Protein AF-A0A945GRS3-F1 (afdb_monomer)

Mean predicted aligned error: 20.36 Å

pLDDT: mean 78.77, std 14.21, range [36.22, 95.06]

Radius of gyration: 29.57 Å; Cα contacts (8 Å, |Δi|>4): 184; chains: 1; bounding box: 57×65×75 Å

Foldseek 3Di:
DDLVVLLVLLVCQVVVVDDPVVNVVLVVVCVVDPSSVVSNVVVVVVVVPPPPPPPDPDPVVNVVVVVVVVVVVVVVVVPPPPPPVVVVCVVVVVVPPPQPPVRVVVVVVVCCVVCCCVVVPPDDPPDPPDPQPEKAWPDADPVQQWTWIWTDDVDIDIDIDGLPDPVVVLVLLVNLLDDYDPVRNLVSLLSLLVPCPDPSSLVSLVCQLVPPPDVSNVVSSCSSVVVVVVVPPD

Nearest PDB structures (foldseek):
  7zrb-assembly2_B  TM=7.642E-01  e=9.028E-01  Homo sapiens
  5c5k-assembly2_C  TM=2.450E-01  e=8.630E+00  Deinococcus radiodurans R1 = ATCC 13939 = DSM 20539

Structure (mmCIF, N/CA/C/O backbone):
data_AF-A0A945GRS3-F1
#
_entry.id   AF-A0A945GRS3-F1
#
loop_
_atom_site.group_PDB
_atom_site.id
_atom_site.type_symbol
_atom_site.label_atom_id
_atom_site.label_alt_id
_atom_site.label_comp_id
_atom_site.label_asym_id
_atom_site.label_entity_id
_atom_site.label_seq_id
_atom_site.pdbx_PDB_ins_code
_atom_site.Cartn_x
_atom_site.Cartn_y
_atom_site.Cartn_z
_atom_site.occupancy
_atom_site.B_iso_or_equiv
_atom_site.auth_seq_id
_atom_site.auth_comp_id
_atom_site.auth_asym_id
_atom_site.auth_atom_id
_atom_site.pdbx_PDB_model_num
ATOM 1 N N . MET A 1 1 ? 27.183 -19.170 -36.640 1.00 61.84 1 MET A N 1
ATOM 2 C CA . MET A 1 1 ? 25.778 -19.593 -36.508 1.00 61.84 1 MET A CA 1
ATOM 3 C C . MET A 1 1 ? 25.208 -19.713 -37.912 1.00 61.84 1 MET A C 1
ATOM 5 O O . MET A 1 1 ? 25.638 -18.939 -38.764 1.00 61.84 1 MET A O 1
ATOM 9 N N . ASP A 1 2 ? 24.364 -20.705 -38.183 1.00 84.50 2 ASP A N 1
ATOM 10 C CA . ASP A 1 2 ? 23.738 -20.854 -39.506 1.00 84.50 2 ASP A CA 1
ATOM 11 C C . ASP A 1 2 ? 22.675 -19.752 -39.706 1.00 84.50 2 ASP A C 1
ATOM 13 O O . ASP A 1 2 ? 22.021 -19.339 -38.747 1.00 84.50 2 ASP A O 1
ATOM 17 N N . GLU A 1 3 ? 22.489 -19.251 -40.930 1.00 83.00 3 GLU A N 1
ATOM 18 C CA . GLU A 1 3 ? 21.552 -18.143 -41.222 1.00 83.00 3 GLU A CA 1
ATOM 19 C C . GLU A 1 3 ? 20.102 -18.516 -40.864 1.00 83.00 3 GLU A C 1
ATOM 21 O O . GLU A 1 3 ? 19.310 -17.680 -40.427 1.00 83.00 3 GLU A O 1
ATOM 26 N N . LYS A 1 4 ? 19.764 -19.803 -40.988 1.00 84.75 4 LYS A N 1
ATOM 27 C CA . LYS A 1 4 ? 18.452 -20.339 -40.602 1.00 84.75 4 LYS A CA 1
ATOM 28 C C . LYS A 1 4 ? 18.192 -20.256 -39.101 1.00 84.75 4 LYS A C 1
ATOM 30 O O . LYS A 1 4 ? 17.093 -19.894 -38.701 1.00 84.75 4 LYS A O 1
ATOM 35 N N . GLU A 1 5 ? 19.201 -20.566 -38.297 1.00 87.00 5 GLU A N 1
ATOM 36 C CA . GLU A 1 5 ? 19.122 -20.564 -36.834 1.00 87.00 5 GLU A CA 1
ATOM 37 C C . GLU A 1 5 ? 18.983 -19.130 -36.297 1.00 87.00 5 GLU A C 1
ATOM 39 O O . GLU A 1 5 ? 18.195 -18.856 -35.393 1.00 87.00 5 GLU A O 1
ATOM 44 N N . LEU A 1 6 ? 19.683 -18.183 -36.932 1.00 86.81 6 LEU A N 1
ATOM 45 C CA . LEU A 1 6 ? 19.530 -16.747 -36.694 1.00 86.81 6 LEU A CA 1
ATOM 46 C C . LEU A 1 6 ? 18.099 -16.264 -36.975 1.00 86.81 6 LEU A C 1
ATOM 48 O O . LEU A 1 6 ? 17.503 -15.582 -36.142 1.00 86.81 6 LEU A O 1
ATOM 52 N N . ARG A 1 7 ? 17.532 -16.639 -38.129 1.00 88.12 7 ARG A N 1
ATOM 53 C CA . ARG A 1 7 ? 16.162 -16.258 -38.506 1.00 88.12 7 ARG A CA 1
ATOM 54 C C . ARG A 1 7 ? 15.117 -16.864 -37.568 1.00 88.12 7 ARG A C 1
ATOM 56 O O . ARG A 1 7 ? 14.172 -16.179 -37.196 1.00 88.12 7 ARG A O 1
ATOM 63 N N . GLU A 1 8 ? 15.292 -18.114 -37.147 1.00 90.38 8 GLU A N 1
ATOM 64 C CA . GLU A 1 8 ? 14.390 -18.763 -36.187 1.00 90.38 8 GLU A CA 1
ATOM 65 C C . GLU A 1 8 ? 14.362 -18.031 -34.837 1.00 90.38 8 GLU A C 1
ATOM 67 O O . GLU A 1 8 ? 13.285 -17.779 -34.294 1.00 90.38 8 GLU A O 1
ATOM 72 N N . ARG A 1 9 ? 15.524 -17.600 -34.328 1.00 89.56 9 ARG A N 1
ATOM 73 C CA . ARG A 1 9 ? 15.599 -16.798 -33.093 1.00 89.56 9 ARG A CA 1
ATOM 74 C C . ARG A 1 9 ? 14.898 -15.444 -33.237 1.00 89.56 9 ARG A C 1
ATOM 76 O O . ARG A 1 9 ? 14.157 -15.064 -32.335 1.00 89.56 9 ARG A O 1
ATOM 83 N N . VAL A 1 10 ? 15.072 -14.758 -34.370 1.00 91.62 10 VAL A N 1
ATOM 84 C CA . VAL A 1 10 ? 14.372 -13.492 -34.675 1.00 91.62 10 VAL A CA 1
ATOM 85 C C . VAL A 1 10 ? 12.851 -13.684 -34.693 1.00 91.62 10 VAL A C 1
ATOM 87 O O . VAL A 1 10 ? 12.125 -12.878 -34.116 1.00 91.62 10 VAL A O 1
ATOM 90 N N . LEU A 1 11 ? 12.358 -14.767 -35.300 1.00 91.00 11 LEU A N 1
ATOM 91 C CA . LEU A 1 11 ? 10.924 -15.069 -35.331 1.00 91.00 11 LEU A CA 1
ATOM 92 C C . LEU A 1 11 ? 10.375 -15.388 -33.933 1.00 91.00 11 LEU A C 1
ATOM 94 O O . LEU A 1 11 ? 9.312 -14.888 -33.571 1.00 91.00 11 LEU A O 1
ATOM 98 N N . ASN A 1 12 ? 11.105 -16.162 -33.125 1.00 92.50 12 ASN A N 1
ATOM 99 C CA . ASN A 1 12 ? 10.711 -16.437 -31.741 1.00 92.50 12 ASN A CA 1
ATOM 100 C C . ASN A 1 12 ? 10.647 -15.158 -30.899 1.00 92.50 12 ASN A C 1
ATOM 102 O O . ASN A 1 12 ? 9.724 -15.010 -30.104 1.00 92.50 12 ASN A O 1
ATOM 106 N N . PHE A 1 13 ? 11.568 -14.216 -31.105 1.00 91.69 13 PHE A N 1
ATOM 107 C CA . PHE A 1 13 ? 11.511 -12.904 -30.465 1.00 91.69 13 PHE A CA 1
ATOM 108 C C . PHE A 1 13 ? 10.264 -12.109 -30.896 1.00 91.69 13 PHE A C 1
ATOM 110 O O . PHE A 1 13 ? 9.483 -11.678 -30.050 1.00 91.69 13 PHE A O 1
ATOM 117 N N . LEU A 1 14 ? 10.021 -11.971 -32.206 1.00 89.88 14 LEU A N 1
A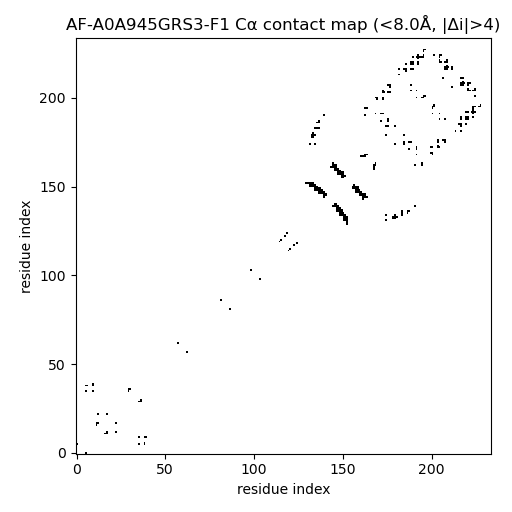TOM 118 C CA . LEU A 1 14 ? 8.909 -11.174 -32.748 1.00 89.88 14 LEU A CA 1
ATOM 119 C C . LEU A 1 14 ? 7.519 -11.711 -32.374 1.00 89.88 14 LEU A C 1
ATOM 121 O O . LEU A 1 14 ? 6.584 -10.933 -32.190 1.00 89.88 14 LEU A O 1
ATOM 125 N N . TYR A 1 15 ? 7.376 -13.031 -32.257 1.00 89.81 15 TYR A N 1
ATOM 126 C CA . TYR A 1 15 ? 6.104 -13.687 -31.947 1.00 89.81 15 TYR A CA 1
ATOM 127 C C . TYR A 1 15 ? 5.942 -14.071 -30.468 1.00 89.81 15 TYR A C 1
ATOM 129 O O . TYR A 1 15 ? 4.998 -14.785 -30.127 1.00 89.81 15 TYR A O 1
ATOM 137 N N . GLY A 1 16 ? 6.821 -13.585 -29.583 1.00 89.06 16 GLY A N 1
ATOM 138 C CA . GLY A 1 16 ? 6.703 -13.789 -28.135 1.00 89.06 16 GLY A CA 1
ATOM 139 C C . GLY A 1 16 ? 6.946 -15.233 -27.680 1.00 89.06 16 GLY A C 1
ATOM 140 O O . GLY A 1 16 ? 6.381 -15.671 -26.683 1.00 89.06 16 GLY A O 1
ATOM 141 N N . GLY A 1 17 ? 7.760 -15.988 -28.419 1.00 90.19 17 GLY A N 1
ATOM 142 C CA . GLY A 1 17 ? 8.182 -17.349 -28.079 1.00 90.19 17 GLY A CA 1
ATOM 143 C C . GLY A 1 17 ? 9.352 -17.425 -27.090 1.00 90.19 17 GLY A C 1
ATOM 144 O O . GLY A 1 17 ? 9.794 -18.527 -26.781 1.00 90.19 17 GLY A O 1
ATOM 145 N N . MET A 1 18 ? 9.864 -16.283 -26.620 1.00 92.44 18 MET A N 1
ATOM 146 C CA . MET A 1 18 ? 10.968 -16.185 -25.658 1.00 92.44 18 MET A CA 1
ATOM 147 C C . MET A 1 18 ? 10.458 -15.830 -24.257 1.00 92.44 18 MET A C 1
ATOM 149 O O . MET A 1 18 ? 9.501 -15.070 -24.104 1.00 92.44 18 MET A O 1
ATOM 153 N N . SER A 1 19 ? 11.112 -16.364 -23.228 1.00 91.94 19 SER A N 1
ATOM 154 C CA . SER A 1 19 ? 10.942 -15.897 -21.847 1.00 91.94 19 SER A CA 1
ATOM 155 C C . SER A 1 19 ? 11.622 -14.538 -21.624 1.00 91.94 19 SER A C 1
ATOM 157 O O . SER A 1 19 ? 12.453 -14.114 -22.425 1.00 91.94 19 SER A O 1
ATOM 159 N N . ALA A 1 20 ? 11.293 -13.855 -20.521 1.00 89.31 20 ALA A N 1
ATOM 160 C CA . ALA A 1 20 ? 11.845 -12.530 -20.215 1.00 89.31 20 ALA A CA 1
ATOM 161 C C . ALA A 1 20 ? 13.386 -12.521 -20.151 1.00 89.31 20 ALA A C 1
ATOM 163 O O . ALA A 1 20 ? 14.021 -11.620 -20.694 1.00 89.31 20 ALA A O 1
ATOM 164 N N . ASP A 1 21 ? 13.978 -13.559 -19.555 1.00 89.31 21 ASP A N 1
ATOM 165 C CA . ASP A 1 21 ? 15.433 -13.695 -19.427 1.00 89.31 21 ASP A CA 1
ATOM 166 C C . ASP A 1 21 ? 16.106 -13.932 -20.796 1.00 89.31 21 ASP A C 1
ATOM 168 O O . ASP A 1 21 ? 17.183 -13.407 -21.084 1.00 89.31 21 ASP A O 1
ATOM 172 N N . GLU A 1 22 ? 15.460 -14.706 -21.675 1.00 90.38 22 GLU A N 1
ATOM 173 C CA . GLU A 1 22 ? 15.942 -14.968 -23.038 1.00 90.38 22 GLU A CA 1
ATOM 174 C C . GLU A 1 22 ? 15.827 -13.733 -23.934 1.00 90.38 22 GLU A C 1
ATOM 176 O O . GLU A 1 22 ? 16.683 -13.506 -24.790 1.00 90.38 22 GLU A O 1
ATOM 181 N N . GLU A 1 23 ? 14.790 -12.922 -23.728 1.00 90.56 23 GLU A N 1
ATOM 182 C CA . GLU A 1 23 ? 14.580 -11.673 -24.449 1.00 90.56 23 GLU A CA 1
ATOM 183 C C . GLU A 1 23 ? 15.669 -10.645 -24.116 1.00 90.56 23 GLU A C 1
ATOM 185 O O . GLU A 1 23 ? 16.206 -9.991 -25.012 1.00 90.56 23 GLU A O 1
ATOM 190 N N . GLU A 1 24 ? 16.034 -10.522 -22.839 1.00 90.12 24 GLU A N 1
ATOM 191 C CA . GLU A 1 24 ? 17.104 -9.626 -22.394 1.00 90.12 24 GLU A CA 1
ATOM 192 C C . GLU A 1 24 ? 18.464 -10.052 -22.967 1.00 90.12 24 GLU A C 1
ATOM 194 O O . GLU A 1 24 ? 19.193 -9.224 -23.521 1.00 90.12 24 GLU A O 1
ATOM 199 N N . ALA A 1 25 ? 18.765 -11.355 -22.941 1.00 89.06 25 ALA A N 1
ATOM 200 C CA . ALA A 1 25 ? 19.970 -11.904 -23.561 1.00 89.06 25 ALA A CA 1
ATOM 201 C C . ALA A 1 25 ? 19.997 -11.682 -25.085 1.00 89.06 25 ALA A C 1
ATOM 203 O O . ALA A 1 25 ? 21.033 -11.320 -25.645 1.00 89.06 25 ALA A O 1
ATOM 204 N N . PHE A 1 26 ? 18.857 -11.857 -25.759 1.00 90.69 26 PHE A N 1
ATOM 205 C CA . PHE A 1 26 ? 18.733 -11.615 -27.195 1.00 90.69 26 PHE A CA 1
ATOM 206 C C . PHE A 1 26 ? 18.929 -10.136 -27.549 1.00 90.69 26 PHE A C 1
ATOM 208 O O . PHE A 1 26 ? 19.627 -9.832 -28.514 1.00 90.69 26 PHE A O 1
ATOM 215 N N . ARG A 1 27 ? 18.373 -9.208 -26.758 1.00 90.25 27 ARG A N 1
ATOM 216 C CA . ARG A 1 27 ? 18.561 -7.759 -26.948 1.00 90.25 27 ARG A CA 1
ATOM 217 C C . ARG A 1 27 ? 20.022 -7.345 -26.794 1.00 90.25 27 ARG A C 1
ATOM 219 O O . ARG A 1 27 ? 20.504 -6.574 -27.618 1.00 90.25 27 ARG A O 1
ATOM 226 N N . ALA A 1 28 ? 20.727 -7.891 -25.804 1.00 90.06 28 ALA A N 1
ATOM 227 C CA . ALA A 1 28 ? 22.159 -7.650 -25.633 1.00 90.06 28 ALA A CA 1
ATOM 228 C C . ALA A 1 28 ? 22.972 -8.147 -26.847 1.00 90.06 28 ALA A C 1
ATOM 230 O O . ALA A 1 28 ? 23.825 -7.432 -27.366 1.00 90.06 28 ALA A O 1
ATOM 231 N N . GLU A 1 29 ? 22.657 -9.338 -27.366 1.00 89.06 29 GLU A N 1
ATOM 232 C CA . GLU A 1 29 ? 23.308 -9.893 -28.564 1.00 89.06 29 GLU A CA 1
ATOM 233 C C . GLU A 1 29 ? 22.992 -9.076 -29.834 1.00 89.06 29 GLU A C 1
ATOM 235 O O . GLU A 1 29 ? 23.812 -8.993 -30.753 1.00 89.06 29 GLU A O 1
ATOM 240 N N . LEU A 1 30 ? 21.825 -8.426 -29.882 1.00 89.50 30 LEU A N 1
ATOM 241 C CA . LEU A 1 30 ? 21.397 -7.576 -30.994 1.00 89.50 30 LEU A CA 1
ATOM 242 C C . LEU A 1 30 ? 22.214 -6.282 -31.106 1.00 89.50 30 LEU A C 1
ATOM 244 O O . LEU A 1 30 ? 22.422 -5.788 -32.215 1.00 89.50 30 LEU A O 1
ATOM 248 N N . GLU A 1 31 ? 22.695 -5.750 -29.980 1.00 88.56 31 GLU A N 1
ATOM 249 C CA . GLU A 1 31 ? 23.589 -4.585 -29.954 1.00 88.56 31 GLU A CA 1
ATOM 250 C C . GLU A 1 31 ? 24.995 -4.928 -30.470 1.00 88.56 31 GLU A C 1
ATOM 252 O O . GLU A 1 31 ? 25.660 -4.086 -31.079 1.00 88.56 31 GLU A O 1
ATOM 257 N N . GLU A 1 32 ? 25.437 -6.172 -30.280 1.00 87.50 32 GLU A N 1
ATOM 258 C CA . GLU A 1 32 ? 26.770 -6.630 -30.681 1.00 87.50 32 GLU A CA 1
ATOM 259 C C . GLU A 1 32 ? 26.810 -7.204 -32.110 1.00 87.50 32 GLU A C 1
ATOM 261 O O . GLU A 1 32 ? 27.834 -7.105 -32.795 1.00 87.50 32 GLU A O 1
ATOM 266 N N . CYS A 1 33 ? 25.709 -7.788 -32.599 1.00 90.12 33 CYS A N 1
ATOM 267 C CA . CYS A 1 33 ? 25.665 -8.498 -33.877 1.00 90.12 33 CYS A CA 1
ATOM 268 C C . CYS A 1 33 ? 24.868 -7.755 -34.967 1.00 90.12 33 CYS A C 1
ATOM 270 O O . CYS A 1 33 ? 23.637 -7.791 -35.028 1.00 90.12 33 CYS A O 1
ATOM 272 N N . ALA A 1 34 ? 25.589 -7.173 -35.931 1.00 88.19 34 ALA A N 1
ATOM 273 C CA . ALA A 1 34 ? 24.994 -6.462 -37.067 1.00 88.19 34 ALA A CA 1
ATOM 274 C C . ALA A 1 34 ? 24.131 -7.351 -37.992 1.00 88.19 34 ALA A C 1
ATOM 276 O O . ALA A 1 34 ? 23.192 -6.857 -38.619 1.00 88.19 34 ALA A O 1
ATOM 277 N N . ASP A 1 35 ? 24.426 -8.652 -38.088 1.00 87.69 35 ASP A N 1
ATOM 278 C CA . ASP A 1 35 ? 23.646 -9.587 -38.909 1.00 87.69 35 ASP A CA 1
ATOM 279 C C . ASP A 1 35 ? 22.261 -9.873 -38.311 1.00 87.69 35 ASP A C 1
ATOM 281 O O . ASP A 1 35 ? 21.274 -9.892 -39.048 1.00 87.69 35 ASP A O 1
ATOM 285 N N . LEU A 1 36 ? 22.175 -10.015 -36.983 1.00 87.12 36 LEU A N 1
ATOM 286 C CA . LEU A 1 36 ? 20.916 -10.146 -36.237 1.00 87.12 36 LEU A CA 1
ATOM 287 C C . LEU A 1 36 ? 20.044 -8.902 -36.393 1.00 87.12 36 LEU A C 1
ATOM 289 O O . LEU A 1 36 ? 18.870 -9.013 -36.744 1.00 87.12 36 LEU A O 1
ATOM 293 N N . ALA A 1 37 ? 20.635 -7.718 -36.218 1.00 89.00 37 ALA A N 1
ATOM 294 C CA . ALA A 1 37 ? 19.933 -6.450 -36.396 1.00 89.00 37 ALA A CA 1
ATOM 295 C C . ALA A 1 37 ? 19.397 -6.278 -37.829 1.00 89.00 37 ALA A C 1
ATOM 297 O O . ALA A 1 37 ? 18.281 -5.795 -38.032 1.00 89.00 37 ALA A O 1
ATOM 298 N N . ARG A 1 38 ? 20.165 -6.709 -38.840 1.00 91.81 38 ARG A N 1
ATOM 299 C CA . ARG A 1 38 ? 19.732 -6.674 -40.244 1.00 91.81 38 ARG A CA 1
ATOM 300 C C . ARG A 1 38 ? 18.551 -7.611 -40.506 1.00 91.81 38 ARG A C 1
ATOM 302 O O . ARG A 1 38 ? 17.609 -7.186 -41.170 1.00 91.81 38 ARG A O 1
ATOM 309 N N . LEU A 1 39 ? 18.604 -8.846 -40.003 1.00 89.88 39 LEU A N 1
ATOM 310 C CA . LEU A 1 39 ? 17.531 -9.834 -40.166 1.00 89.88 39 LEU A CA 1
ATOM 311 C C . LEU A 1 39 ? 16.247 -9.404 -39.446 1.00 89.88 39 LEU A C 1
ATOM 313 O O . LEU A 1 39 ? 15.171 -9.502 -40.029 1.00 89.88 39 LEU A O 1
ATOM 317 N N . LEU A 1 40 ? 16.357 -8.860 -38.229 1.00 91.19 40 LEU A N 1
ATOM 318 C CA . LEU A 1 40 ? 15.214 -8.304 -37.500 1.00 91.19 40 LEU A CA 1
ATOM 319 C C . LEU A 1 40 ? 14.543 -7.179 -38.300 1.00 91.19 40 LEU A C 1
ATOM 321 O O . LEU A 1 40 ? 13.336 -7.212 -38.520 1.00 91.19 40 LEU A O 1
ATOM 325 N N . ALA A 1 41 ? 15.329 -6.230 -38.813 1.00 91.38 41 ALA A N 1
ATOM 326 C CA . ALA A 1 41 ? 14.804 -5.125 -39.612 1.00 91.38 41 ALA A CA 1
ATOM 327 C C . ALA A 1 41 ? 14.176 -5.581 -40.945 1.00 91.38 41 ALA A C 1
ATOM 329 O O . ALA A 1 41 ? 13.310 -4.893 -41.489 1.00 91.38 41 ALA A O 1
ATOM 330 N N . GLU A 1 42 ? 14.630 -6.698 -41.517 1.00 91.81 42 GLU A N 1
ATOM 331 C CA . GLU A 1 42 ? 14.036 -7.295 -42.717 1.00 91.81 42 GLU A CA 1
ATOM 332 C C . GLU A 1 42 ? 12.660 -7.907 -42.415 1.00 91.81 42 GLU A C 1
ATOM 334 O O . GLU A 1 42 ? 11.695 -7.595 -43.118 1.00 91.81 42 GLU A O 1
ATOM 339 N N . GLU A 1 43 ? 12.546 -8.687 -41.336 1.00 90.44 43 GLU A N 1
ATOM 340 C CA . GLU A 1 43 ? 11.278 -9.290 -40.904 1.00 90.44 43 GLU A CA 1
ATOM 341 C C . GLU A 1 43 ? 10.259 -8.230 -40.449 1.00 90.44 43 GLU A C 1
ATOM 343 O O . GLU A 1 43 ? 9.099 -8.267 -40.857 1.00 90.44 43 GLU A O 1
ATOM 348 N N . GLU A 1 44 ? 10.675 -7.202 -39.701 1.00 88.62 44 GLU A N 1
ATOM 349 C CA . GLU A 1 44 ? 9.795 -6.086 -39.309 1.00 88.62 44 GLU A CA 1
ATOM 350 C C . GLU A 1 44 ? 9.233 -5.328 -40.521 1.00 88.62 44 GLU A C 1
ATOM 352 O O . GLU A 1 44 ? 8.051 -4.970 -40.552 1.00 88.62 44 GLU A O 1
ATOM 357 N N . ARG A 1 45 ? 10.056 -5.104 -41.557 1.00 88.12 45 ARG A N 1
ATOM 358 C CA . ARG A 1 45 ? 9.601 -4.490 -42.818 1.00 88.12 45 ARG A CA 1
ATOM 359 C C . ARG A 1 45 ? 8.613 -5.380 -43.552 1.00 88.12 45 ARG A C 1
ATOM 361 O O . ARG A 1 45 ? 7.646 -4.864 -44.113 1.00 88.12 45 ARG A O 1
ATOM 368 N N . PHE A 1 46 ? 8.854 -6.689 -43.565 1.00 85.44 46 PHE A N 1
ATOM 369 C CA . PHE A 1 46 ? 7.931 -7.648 -44.156 1.00 85.44 46 PHE A CA 1
ATOM 370 C C . PHE A 1 46 ? 6.586 -7.636 -43.418 1.00 85.44 46 PHE A C 1
ATOM 372 O O . PHE A 1 46 ? 5.548 -7.481 -44.060 1.00 85.44 46 PHE A O 1
ATOM 379 N N . HIS A 1 47 ? 6.590 -7.674 -42.082 1.00 79.81 47 HIS A N 1
ATOM 380 C CA . HIS A 1 47 ? 5.376 -7.567 -41.269 1.00 79.81 47 HIS A CA 1
ATOM 381 C C . HIS A 1 47 ? 4.630 -6.250 -41.475 1.00 79.81 47 HIS A C 1
ATOM 383 O O . HIS A 1 47 ? 3.409 -6.261 -41.609 1.00 79.81 47 HIS A O 1
ATOM 389 N N . GLY A 1 48 ? 5.343 -5.126 -41.567 1.00 81.81 48 GLY A N 1
ATOM 390 C CA . GLY A 1 48 ? 4.738 -3.823 -41.850 1.00 81.81 48 GLY A CA 1
ATOM 391 C C . GLY A 1 48 ? 4.135 -3.711 -43.256 1.00 81.81 48 GLY A C 1
ATOM 392 O O . GLY A 1 48 ? 3.238 -2.898 -43.472 1.00 81.81 48 GLY A O 1
ATOM 393 N N . ALA A 1 49 ? 4.606 -4.520 -44.210 1.00 84.81 49 ALA A N 1
ATOM 394 C CA . ALA A 1 49 ? 4.072 -4.583 -45.569 1.00 84.81 49 ALA A CA 1
ATOM 395 C C . ALA A 1 49 ? 2.878 -5.542 -45.707 1.00 84.81 49 ALA A C 1
ATOM 397 O O . ALA A 1 49 ? 2.137 -5.452 -46.692 1.00 84.81 49 ALA A O 1
ATOM 398 N N . LEU A 1 50 ? 2.678 -6.455 -44.749 1.00 81.81 50 LEU A N 1
ATOM 399 C CA . LEU A 1 50 ? 1.494 -7.302 -44.728 1.00 81.81 50 LEU A CA 1
ATOM 400 C C . LEU A 1 50 ? 0.271 -6.419 -44.457 1.00 81.81 50 LEU A C 1
ATOM 402 O O . LEU A 1 50 ? 0.246 -5.695 -43.459 1.00 81.81 50 LEU A O 1
ATOM 406 N N . PRO A 1 51 ? -0.771 -6.468 -45.307 1.00 72.25 51 PRO A N 1
ATOM 407 C CA . PRO A 1 51 ? -2.029 -5.836 -44.970 1.00 72.25 51 PRO A CA 1
ATOM 408 C C . PRO A 1 51 ? -2.549 -6.541 -43.721 1.00 72.25 51 PRO A C 1
ATOM 410 O O . PRO A 1 51 ? -2.980 -7.693 -43.783 1.00 72.25 51 PRO A O 1
ATOM 413 N N . LEU A 1 52 ? -2.473 -5.852 -42.582 1.00 68.25 52 LEU A N 1
ATOM 414 C CA . LEU A 1 52 ? -3.219 -6.217 -41.389 1.00 68.25 52 LEU A CA 1
ATOM 415 C C . LEU A 1 52 ? -4.657 -6.400 -41.873 1.00 68.25 52 LEU A C 1
ATOM 417 O O . LEU A 1 52 ? -5.264 -5.448 -42.373 1.00 68.25 52 LEU A O 1
ATOM 421 N N . GLY A 1 53 ? -5.151 -7.645 -41.851 1.00 64.94 53 GLY A N 1
ATOM 422 C CA . GLY A 1 53 ? -6.535 -7.934 -42.222 1.00 64.94 53 GLY A CA 1
ATOM 423 C C . GLY A 1 53 ? -7.438 -6.948 -41.496 1.00 64.94 53 GLY A C 1
ATOM 424 O O . GLY A 1 53 ? -7.059 -6.514 -40.410 1.00 64.94 53 GLY A O 1
ATOM 425 N N . SER A 1 54 ? -8.560 -6.546 -42.109 1.00 64.75 54 SER A N 1
ATOM 426 C CA . SER A 1 54 ? -9.467 -5.536 -41.549 1.00 64.75 54 SER A CA 1
ATOM 427 C C . SER A 1 54 ? -9.605 -5.778 -40.051 1.00 64.75 54 SER A C 1
ATOM 429 O O . SER A 1 54 ? -10.213 -6.776 -39.650 1.00 64.75 54 SER A O 1
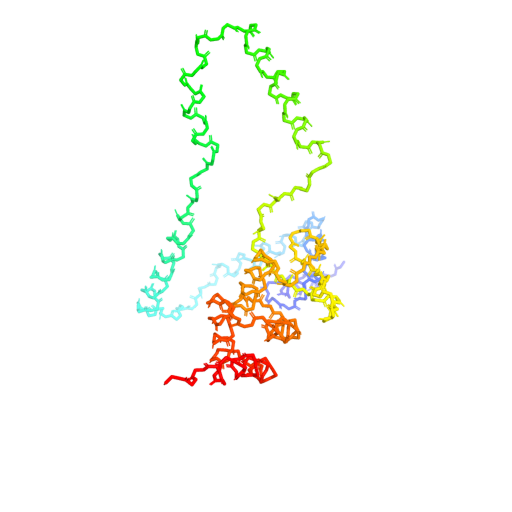ATOM 431 N N . GLY A 1 55 ? -8.924 -4.949 -39.249 1.00 63.81 55 GLY A N 1
ATOM 432 C CA . GLY A 1 55 ? -8.901 -5.127 -37.806 1.00 63.81 55 GLY A CA 1
ATOM 433 C C . GLY A 1 55 ? -10.344 -5.196 -37.344 1.00 63.81 55 GLY A C 1
ATOM 434 O O . GLY A 1 55 ? -11.200 -4.566 -37.969 1.00 63.81 55 GLY A O 1
ATOM 435 N N . ALA A 1 56 ? -10.628 -5.998 -36.316 1.00 69.00 56 ALA A N 1
ATOM 436 C CA . ALA A 1 56 ? -11.964 -6.033 -35.738 1.00 69.00 56 ALA A CA 1
ATOM 437 C C . ALA A 1 56 ? -12.438 -4.583 -35.576 1.00 69.00 56 ALA A C 1
ATOM 439 O O . ALA A 1 56 ? -11.745 -3.794 -34.928 1.00 69.00 56 ALA A O 1
ATOM 440 N N . GLU A 1 57 ? -13.529 -4.213 -36.257 1.00 72.56 57 GLU A N 1
ATOM 441 C CA . GLU A 1 57 ? -14.077 -2.864 -36.168 1.00 72.56 57 GLU A CA 1
ATOM 442 C C . GLU A 1 57 ? -14.337 -2.608 -34.689 1.00 72.56 57 GLU A C 1
ATOM 444 O O . GLU A 1 57 ? -15.200 -3.245 -34.086 1.00 72.56 57 GLU A O 1
ATOM 449 N N . VAL A 1 58 ? -13.515 -1.756 -34.074 1.00 78.56 58 VAL A N 1
ATOM 450 C CA . VAL A 1 58 ? -13.639 -1.464 -32.651 1.00 78.56 58 VAL A CA 1
ATOM 451 C C . VAL A 1 58 ? -14.971 -0.737 -32.487 1.00 78.56 58 VAL A C 1
ATOM 453 O O . VAL A 1 58 ? -15.130 0.338 -33.073 1.00 78.56 58 VAL A O 1
ATOM 456 N N . PRO A 1 59 ? -15.938 -1.288 -31.731 1.00 86.00 59 PRO A N 1
ATOM 457 C CA . PRO A 1 59 ? -17.232 -0.648 -31.565 1.00 86.00 59 PRO A CA 1
ATOM 458 C C . PRO A 1 59 ? -17.051 0.747 -30.966 1.00 86.00 59 PRO A C 1
ATOM 460 O O . PRO A 1 59 ? -16.305 0.922 -29.999 1.00 86.00 59 PRO A O 1
ATOM 463 N N . GLU A 1 60 ? -17.757 1.741 -31.506 1.00 87.19 60 GLU A N 1
ATOM 464 C CA . GLU A 1 60 ? -17.643 3.132 -31.044 1.00 87.19 60 GLU A CA 1
ATOM 465 C C . GLU A 1 60 ? -17.969 3.261 -29.542 1.00 87.19 60 GLU A C 1
ATOM 467 O O . GLU A 1 60 ? -17.387 4.091 -28.847 1.00 87.19 60 GLU A O 1
ATOM 472 N N . GLU A 1 61 ? -18.829 2.387 -29.010 1.00 89.94 61 GLU A N 1
ATOM 473 C CA . GLU A 1 61 ? -19.142 2.295 -27.578 1.00 89.94 61 GLU A CA 1
ATOM 474 C C . GLU A 1 61 ? -17.897 2.003 -26.723 1.00 89.94 61 GLU A C 1
ATOM 476 O O . GLU A 1 61 ? -17.654 2.684 -25.726 1.00 89.94 61 GLU A O 1
ATOM 481 N N . MET A 1 62 ? -17.044 1.072 -27.157 1.00 86.75 62 MET A N 1
ATOM 482 C CA . MET A 1 62 ? -15.822 0.689 -26.442 1.00 86.75 62 MET A CA 1
ATOM 483 C C . MET A 1 62 ? -14.763 1.806 -26.480 1.00 86.75 62 MET A C 1
ATOM 485 O O . MET A 1 62 ? -14.006 2.000 -25.521 1.00 86.75 62 MET A O 1
ATOM 489 N N . LEU A 1 63 ? -14.733 2.596 -27.563 1.00 90.88 63 LEU A N 1
ATOM 490 C CA . LEU A 1 63 ? -13.911 3.809 -27.653 1.00 90.88 63 LEU A CA 1
ATOM 491 C C . LEU A 1 63 ? -14.436 4.924 -26.742 1.00 90.88 63 LEU A C 1
ATOM 493 O O . LEU A 1 63 ? -13.642 5.639 -26.121 1.00 90.88 63 LEU A O 1
ATOM 497 N N . GLN A 1 64 ? -15.756 5.091 -26.648 1.00 93.31 64 GLN A N 1
ATOM 498 C CA . GLN A 1 64 ? -16.365 6.066 -25.747 1.00 93.31 64 GLN A CA 1
ATOM 499 C C . GLN A 1 64 ? -16.078 5.726 -24.284 1.00 93.31 64 GLN A C 1
ATOM 501 O O . GLN A 1 64 ? -15.659 6.612 -23.535 1.00 93.31 64 GLN A O 1
ATOM 506 N N . GLU A 1 65 ? -16.210 4.458 -23.901 1.00 93.19 65 GLU A N 1
ATOM 507 C CA . GLU A 1 65 ? -15.909 3.979 -22.551 1.00 93.19 65 GLU A CA 1
ATOM 508 C C . GLU A 1 65 ? -14.437 4.219 -22.181 1.00 93.19 65 GLU A C 1
ATOM 510 O O . GLU A 1 65 ? -14.148 4.870 -21.174 1.00 93.19 65 GLU A O 1
ATOM 515 N N . ASN A 1 66 ? -13.496 3.834 -23.051 1.00 93.38 66 ASN A N 1
ATOM 516 C CA . ASN A 1 66 ? -12.068 4.091 -22.833 1.00 93.38 66 ASN A CA 1
ATOM 517 C C . ASN A 1 66 ? -11.745 5.586 -22.710 1.00 93.38 66 ASN A C 1
ATOM 519 O O . ASN A 1 66 ? -10.945 5.985 -21.864 1.00 93.38 66 ASN A O 1
ATOM 523 N N . ARG A 1 67 ? -12.381 6.450 -23.512 1.00 95.00 67 ARG A N 1
ATOM 524 C CA . ARG A 1 67 ? -12.201 7.910 -23.403 1.00 95.00 67 ARG A CA 1
ATOM 525 C C . ARG A 1 67 ? -12.703 8.449 -22.068 1.00 95.00 67 ARG A C 1
ATOM 527 O O . ARG A 1 67 ? -12.095 9.372 -21.526 1.00 95.00 67 ARG A O 1
ATOM 534 N N . VAL A 1 68 ? -13.808 7.918 -21.550 1.00 95.06 68 VAL A N 1
ATOM 535 C CA . VAL A 1 68 ? -14.329 8.297 -20.230 1.00 95.06 68 VAL A CA 1
ATOM 536 C C . VAL A 1 68 ? -13.356 7.861 -19.136 1.00 95.06 68 VAL A C 1
ATOM 538 O O . VAL A 1 68 ? -12.974 8.699 -18.316 1.00 95.06 68 VAL A O 1
ATOM 541 N N . LEU A 1 69 ? -12.882 6.613 -19.176 1.00 94.44 69 LEU A N 1
ATOM 542 C CA . LEU A 1 69 ? -11.895 6.086 -18.228 1.00 94.44 69 LEU A CA 1
ATOM 543 C C . LEU A 1 69 ? -10.586 6.884 -18.262 1.00 94.44 69 LEU A C 1
ATOM 545 O O . LEU A 1 69 ? -10.101 7.315 -17.219 1.00 94.44 69 LEU A O 1
ATOM 549 N N . MET A 1 70 ? -10.063 7.182 -19.453 1.00 90.88 70 MET A N 1
ATOM 550 C CA . MET A 1 70 ? -8.848 7.982 -19.621 1.00 90.88 70 MET A CA 1
ATOM 551 C C . MET A 1 70 ? -9.017 9.400 -19.067 1.00 90.88 70 MET A C 1
ATOM 553 O O . MET A 1 70 ? -8.137 9.910 -18.381 1.00 90.88 70 MET A O 1
ATOM 557 N N . ARG A 1 71 ? -10.162 10.054 -19.305 1.00 92.38 71 ARG A N 1
ATOM 558 C CA . ARG A 1 71 ? -10.438 11.382 -18.729 1.00 92.38 71 ARG A CA 1
ATOM 559 C C . ARG A 1 71 ? -10.551 11.334 -17.208 1.00 92.38 71 ARG A C 1
ATOM 561 O O . ARG A 1 71 ? -10.113 12.275 -16.552 1.00 92.38 71 ARG A O 1
ATOM 568 N N . ALA A 1 72 ? -11.130 10.275 -16.649 1.00 88.75 72 ALA A N 1
ATOM 569 C CA . ALA A 1 72 ? -11.184 10.081 -15.204 1.00 88.75 72 ALA A CA 1
ATOM 570 C C . ALA A 1 72 ? -9.775 9.880 -14.619 1.00 88.75 72 ALA A C 1
ATOM 572 O O . ALA A 1 72 ? -9.421 10.538 -13.641 1.00 88.75 72 ALA A O 1
ATOM 573 N N . ALA A 1 73 ? -8.943 9.061 -15.270 1.00 87.88 73 ALA A N 1
ATOM 574 C CA . ALA A 1 73 ? -7.548 8.844 -14.892 1.00 87.88 73 ALA A CA 1
ATOM 575 C C . ALA A 1 73 ? -6.718 10.133 -14.984 1.00 87.88 73 ALA A C 1
ATOM 577 O O . ALA A 1 73 ? -5.998 10.466 -14.049 1.00 87.88 73 ALA A O 1
ATOM 578 N N . LEU A 1 74 ? -6.873 10.911 -16.059 1.00 85.50 74 LEU A N 1
ATOM 579 C CA . LEU A 1 74 ? -6.192 12.196 -16.230 1.00 85.50 74 LEU A CA 1
ATOM 580 C C . LEU A 1 74 ? -6.663 13.260 -15.243 1.00 85.50 74 LEU A C 1
ATOM 582 O O . LEU A 1 74 ? -5.871 14.113 -14.877 1.00 85.50 74 LEU A O 1
ATOM 586 N N . ARG A 1 75 ? -7.921 13.239 -14.791 1.00 82.62 75 ARG A N 1
ATOM 587 C CA . ARG A 1 75 ? -8.370 14.127 -13.706 1.00 82.62 75 ARG A CA 1
ATOM 588 C C . ARG A 1 75 ? -7.719 13.745 -12.384 1.00 82.62 75 ARG A C 1
ATOM 590 O O . ARG A 1 75 ? -7.229 14.623 -11.691 1.00 82.62 75 ARG A O 1
ATOM 597 N N . ARG A 1 76 ? -7.634 12.446 -12.095 1.00 75.00 76 ARG A N 1
ATOM 598 C CA . ARG A 1 76 ? -6.945 11.922 -10.909 1.00 75.00 76 ARG A CA 1
ATOM 599 C C . ARG A 1 76 ? -5.434 12.180 -10.941 1.00 75.00 76 ARG A C 1
ATOM 601 O O . ARG A 1 76 ? -4.839 12.414 -9.902 1.00 75.00 76 ARG A O 1
ATOM 608 N N . ALA A 1 77 ? -4.822 12.164 -12.125 1.00 71.12 77 ALA A N 1
ATOM 609 C CA . ALA A 1 77 ? -3.414 12.518 -12.324 1.00 71.12 77 ALA A CA 1
ATOM 610 C C . ALA A 1 77 ? -3.182 14.042 -12.415 1.00 71.12 77 ALA A C 1
ATOM 612 O O . ALA A 1 77 ? -2.101 14.528 -12.103 1.00 71.12 77 ALA A O 1
ATOM 613 N N . GLY A 1 78 ? -4.195 14.787 -12.862 1.00 61.19 78 GLY A N 1
ATOM 614 C CA . GLY A 1 78 ? -4.219 16.242 -13.008 1.00 61.19 78 GLY A CA 1
ATOM 615 C C . GLY A 1 78 ? -4.521 16.987 -11.710 1.00 61.19 78 GLY A C 1
ATOM 616 O O . GLY A 1 78 ? -4.324 18.200 -11.653 1.00 61.19 78 GLY A O 1
ATOM 617 N N . GLU A 1 79 ? -4.899 16.276 -10.646 1.00 54.50 79 GLU A N 1
ATOM 618 C CA . GLU A 1 79 ? -4.677 16.693 -9.258 1.00 54.50 79 GLU A CA 1
ATOM 619 C C . GLU A 1 79 ? -3.168 16.664 -8.952 1.00 54.50 79 GLU A C 1
ATOM 621 O O . GLU A 1 79 ? -2.676 15.966 -8.070 1.00 54.50 79 GLU A O 1
ATOM 626 N N . VAL A 1 80 ? -2.404 17.438 -9.724 1.00 58.09 80 VAL A N 1
ATOM 627 C CA . VAL A 1 80 ? -1.030 17.791 -9.401 1.00 58.09 80 VAL A CA 1
ATOM 628 C C . VAL A 1 80 ? -1.131 18.662 -8.160 1.00 58.09 80 VAL A C 1
ATOM 630 O O . VAL A 1 80 ? -1.528 19.827 -8.238 1.00 58.09 80 VAL A O 1
ATOM 633 N N . VAL A 1 81 ? -0.825 18.077 -7.002 1.00 56.12 81 VAL A N 1
ATOM 634 C CA . VAL A 1 81 ? -0.643 18.804 -5.743 1.00 56.12 81 VAL A CA 1
ATOM 635 C C . VAL A 1 81 ? 0.218 20.028 -6.070 1.00 56.12 81 VAL A C 1
ATOM 637 O O . VAL A 1 81 ? 1.296 19.843 -6.646 1.00 56.12 81 VAL A O 1
ATOM 640 N N . PRO A 1 82 ? -0.245 21.272 -5.832 1.00 55.81 82 PRO A N 1
ATOM 641 C CA . PRO A 1 82 ? 0.498 22.447 -6.257 1.00 55.81 82 PRO A CA 1
ATOM 642 C C . PRO A 1 82 ? 1.891 22.363 -5.649 1.00 55.81 82 PRO A C 1
ATOM 644 O O . PRO A 1 82 ? 2.037 22.352 -4.426 1.00 55.81 82 PRO A O 1
ATOM 647 N N . SER A 1 83 ? 2.892 22.247 -6.524 1.00 66.50 83 SER A N 1
ATOM 648 C CA . SER A 1 83 ? 4.282 22.068 -6.135 1.00 66.50 83 SER A CA 1
ATOM 649 C C . SER A 1 83 ? 4.637 23.130 -5.104 1.00 66.50 83 SER A C 1
ATOM 651 O O . SER A 1 83 ? 4.563 24.332 -5.375 1.00 66.50 83 SER A O 1
ATOM 653 N N . VAL A 1 84 ? 4.998 22.682 -3.902 1.00 67.00 84 VAL A N 1
ATOM 654 C CA . VAL A 1 84 ? 5.423 23.544 -2.793 1.00 67.00 84 VAL A CA 1
ATOM 655 C C . VAL A 1 84 ? 6.528 24.500 -3.262 1.00 67.00 84 VAL A C 1
ATOM 657 O O . VAL A 1 84 ? 6.550 25.666 -2.875 1.00 67.00 84 VAL A O 1
ATOM 660 N N . TRP A 1 85 ? 7.360 24.053 -4.208 1.00 58.38 85 TRP A N 1
ATOM 661 C CA . TRP A 1 85 ? 8.379 24.856 -4.880 1.00 58.38 85 TRP A CA 1
ATOM 662 C C . TRP A 1 85 ? 7.828 26.006 -5.725 1.00 58.38 85 TRP A C 1
ATOM 664 O O . TRP A 1 85 ? 8.414 27.085 -5.712 1.00 58.38 85 TRP A O 1
ATOM 674 N N . ALA A 1 86 ? 6.703 25.821 -6.419 1.00 70.31 86 ALA A N 1
ATOM 675 C CA . ALA A 1 86 ? 6.069 26.886 -7.197 1.00 70.31 86 ALA A CA 1
ATOM 676 C C . ALA A 1 86 ? 5.512 27.990 -6.281 1.00 70.31 86 ALA A C 1
ATOM 678 O O . ALA A 1 86 ? 5.728 29.173 -6.534 1.00 70.31 86 ALA A O 1
ATOM 679 N N . ARG A 1 87 ? 4.892 27.607 -5.154 1.00 67.38 87 ARG A N 1
ATOM 680 C CA . ARG A 1 87 ? 4.405 28.567 -4.144 1.00 67.38 87 ARG A CA 1
ATOM 681 C C . ARG A 1 87 ? 5.556 29.275 -3.426 1.00 67.38 87 ARG A C 1
ATOM 683 O O . ARG A 1 87 ? 5.475 30.469 -3.159 1.00 67.38 87 ARG A O 1
ATOM 690 N N . MET A 1 88 ? 6.644 28.560 -3.142 1.00 61.25 88 MET A N 1
ATOM 691 C CA . MET A 1 88 ? 7.837 29.139 -2.523 1.00 61.25 88 MET A CA 1
ATOM 692 C C . MET A 1 88 ? 8.558 30.110 -3.470 1.00 61.25 88 MET A C 1
ATOM 694 O O . MET A 1 88 ? 9.034 31.148 -3.020 1.00 61.25 88 MET A O 1
ATOM 698 N N . ALA A 1 89 ? 8.585 29.832 -4.778 1.00 69.94 89 ALA A N 1
ATOM 699 C CA . ALA A 1 89 ? 9.174 30.721 -5.780 1.00 69.94 89 ALA A CA 1
ATOM 700 C C . ALA A 1 89 ? 8.421 32.059 -5.914 1.00 69.94 89 ALA A C 1
ATOM 702 O O . ALA A 1 89 ? 9.064 33.104 -6.016 1.00 69.94 89 ALA A O 1
ATOM 703 N N . GLU A 1 90 ? 7.085 32.056 -5.845 1.00 70.06 90 GLU A N 1
ATOM 704 C CA . GLU A 1 90 ? 6.278 33.290 -5.848 1.00 70.06 90 GLU A CA 1
ATOM 705 C C . GLU A 1 90 ? 6.546 34.162 -4.615 1.00 70.06 90 GLU A C 1
ATOM 707 O O . GLU A 1 90 ? 6.690 35.381 -4.724 1.00 70.06 90 GLU A O 1
ATOM 712 N N . VAL A 1 91 ? 6.673 33.537 -3.443 1.00 65.69 91 VAL A N 1
ATOM 713 C CA . VAL A 1 91 ? 6.963 34.234 -2.183 1.00 65.69 91 VAL A CA 1
ATOM 714 C C . VAL A 1 91 ? 8.393 34.791 -2.174 1.00 65.69 91 VAL A C 1
ATOM 716 O O . VAL A 1 91 ? 8.612 35.947 -1.809 1.00 65.69 91 VAL A O 1
ATOM 719 N N . MET A 1 92 ? 9.368 34.009 -2.644 1.00 60.78 92 MET A N 1
ATOM 720 C CA . MET A 1 92 ? 10.776 34.417 -2.712 1.00 60.78 92 MET A CA 1
ATOM 721 C C . MET A 1 92 ? 11.023 35.515 -3.758 1.00 60.78 92 MET A C 1
ATOM 723 O O . MET A 1 92 ? 11.871 36.384 -3.546 1.00 60.78 92 MET A O 1
ATOM 727 N N . GLY A 1 93 ? 10.254 35.537 -4.854 1.00 64.88 93 GLY A N 1
ATOM 728 C CA . GLY A 1 93 ? 10.355 36.558 -5.903 1.00 64.88 93 GLY A CA 1
ATOM 729 C C . GLY A 1 93 ? 10.077 37.988 -5.417 1.00 64.88 93 GLY A C 1
ATOM 730 O O . GLY A 1 93 ? 10.634 38.937 -5.968 1.00 64.88 93 GLY A O 1
ATOM 731 N N . GLY A 1 94 ? 9.280 38.154 -4.354 1.00 64.12 94 GLY A N 1
ATOM 732 C CA . GLY A 1 94 ? 8.975 39.461 -3.759 1.00 64.12 94 GLY A CA 1
ATOM 733 C C . GLY A 1 94 ? 10.035 39.994 -2.785 1.00 64.12 94 GLY A C 1
ATOM 734 O O . GLY A 1 94 ? 10.096 41.200 -2.552 1.00 64.12 94 GLY A O 1
ATOM 735 N N . TRP A 1 95 ? 10.875 39.125 -2.214 1.00 61.19 95 TRP A N 1
ATOM 736 C CA . TRP A 1 95 ? 11.821 39.484 -1.143 1.00 61.19 95 TRP A CA 1
ATOM 737 C C . TRP A 1 95 ? 13.260 39.686 -1.638 1.00 61.19 95 TRP A C 1
ATOM 739 O O . TRP A 1 95 ? 14.053 40.365 -0.985 1.00 61.19 95 TRP A O 1
ATOM 749 N N . LEU A 1 96 ? 13.598 39.142 -2.813 1.00 59.50 96 LEU A N 1
ATOM 750 C CA . LEU A 1 96 ? 14.957 39.160 -3.363 1.00 59.50 96 LEU A CA 1
ATOM 751 C C . LEU A 1 96 ? 15.540 40.546 -3.732 1.00 59.50 96 LEU A C 1
ATOM 753 O O . LEU A 1 96 ? 16.742 40.715 -3.533 1.00 59.50 96 LEU A O 1
ATOM 757 N N . PRO A 1 97 ? 14.797 41.560 -4.231 1.00 62.16 97 PRO A N 1
ATOM 758 C CA . PRO A 1 97 ? 15.441 42.801 -4.681 1.00 62.16 97 PRO A CA 1
ATOM 759 C C . PRO A 1 97 ? 15.838 43.767 -3.547 1.00 62.16 97 PRO A C 1
ATOM 761 O O . PRO A 1 97 ? 16.516 44.755 -3.816 1.00 62.16 97 PRO A O 1
ATOM 764 N N . GLN A 1 98 ? 15.435 43.518 -2.292 1.00 61.06 98 GLN A N 1
ATOM 765 C CA . GLN A 1 98 ? 15.667 44.443 -1.164 1.00 61.06 98 GLN A CA 1
ATOM 766 C C . GLN A 1 98 ? 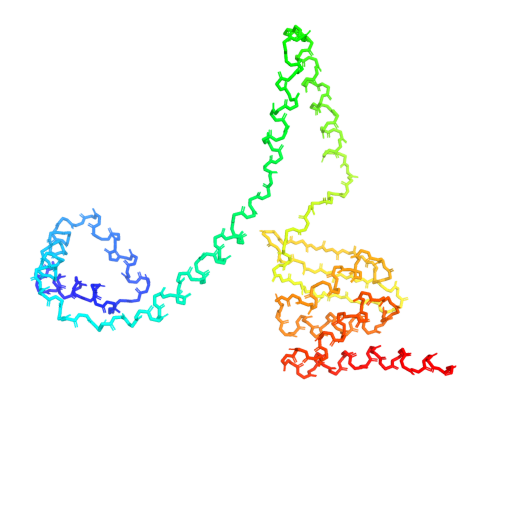16.816 44.029 -0.234 1.00 61.06 98 GLN A C 1
ATOM 768 O O . GLN A 1 98 ? 17.280 44.835 0.574 1.00 61.06 98 GLN A O 1
ATOM 773 N N . ILE A 1 99 ? 17.301 42.792 -0.345 1.00 60.91 99 ILE A N 1
ATOM 774 C CA . ILE A 1 99 ? 18.349 42.258 0.522 1.00 60.91 99 ILE A CA 1
ATOM 775 C C . ILE A 1 99 ? 19.655 42.283 -0.274 1.00 60.91 99 ILE A C 1
ATOM 777 O O . ILE A 1 99 ? 19.875 41.455 -1.152 1.00 60.91 99 ILE A O 1
ATOM 781 N N . GLY A 1 100 ? 20.527 43.258 0.001 1.00 65.31 100 GLY A N 1
ATOM 782 C CA . GLY A 1 100 ? 21.851 43.313 -0.628 1.00 65.31 100 GLY A CA 1
ATOM 783 C C . GLY A 1 100 ? 22.622 41.998 -0.441 1.00 65.31 100 GLY A C 1
ATOM 784 O O . GLY A 1 100 ? 22.400 41.285 0.538 1.00 65.31 100 GLY A O 1
ATOM 785 N N . TYR A 1 101 ? 23.549 41.682 -1.352 1.00 61.44 101 TYR A N 1
ATOM 786 C CA . TYR A 1 101 ? 24.260 40.391 -1.414 1.00 61.44 101 TYR A CA 1
ATOM 787 C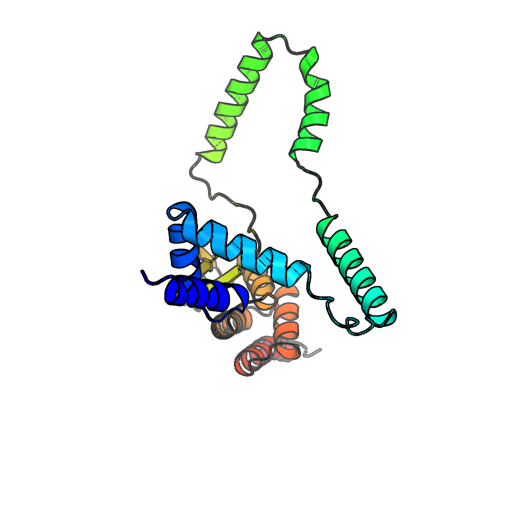 C . TYR A 1 101 ? 24.818 39.893 -0.062 1.00 61.44 101 TYR A C 1
ATOM 789 O O . TYR A 1 101 ? 24.804 38.695 0.204 1.00 61.44 101 TYR A O 1
ATOM 797 N N . ALA A 1 102 ? 25.237 40.797 0.833 1.00 61.19 102 ALA A N 1
ATOM 798 C CA . ALA A 1 102 ? 25.703 40.449 2.178 1.00 61.19 102 ALA A CA 1
ATOM 799 C C . ALA A 1 102 ? 24.587 39.952 3.126 1.00 61.19 102 ALA A C 1
ATOM 801 O O . ALA A 1 102 ? 24.818 39.050 3.930 1.00 61.19 102 ALA A O 1
ATOM 802 N N . GLY A 1 103 ? 23.372 40.501 3.022 1.00 70.31 103 GLY A N 1
ATOM 803 C CA . GLY A 1 103 ? 22.219 40.067 3.816 1.00 70.31 103 GLY A CA 1
ATOM 804 C C . GLY A 1 103 ? 21.680 38.708 3.368 1.00 70.31 103 GLY A C 1
ATOM 805 O O . GLY A 1 103 ? 21.297 37.896 4.207 1.00 70.31 103 GLY A O 1
ATOM 806 N N . GLY A 1 104 ? 21.734 38.424 2.062 1.00 70.50 104 GLY A N 1
ATOM 807 C CA . GLY A 1 104 ? 21.349 37.120 1.515 1.00 70.50 104 GLY A CA 1
ATOM 808 C C . GLY A 1 104 ? 22.245 35.988 2.025 1.00 70.50 104 GLY A C 1
ATOM 809 O O . GLY A 1 104 ? 21.744 34.952 2.455 1.00 70.50 104 GLY A O 1
ATOM 810 N N . VAL A 1 105 ? 23.565 36.208 2.067 1.00 72.62 105 VAL A N 1
ATOM 811 C CA . VAL A 1 105 ? 24.528 35.213 2.578 1.00 72.62 105 VAL A CA 1
ATOM 812 C C . VAL A 1 105 ? 24.307 34.928 4.065 1.00 72.62 105 VAL A C 1
ATOM 814 O O . VAL A 1 105 ? 24.294 33.764 4.464 1.00 72.62 105 VAL A O 1
ATOM 817 N N . LEU A 1 106 ? 24.083 35.961 4.885 1.00 78.12 106 LEU A N 1
ATOM 818 C CA . LEU A 1 106 ? 23.817 35.782 6.316 1.00 78.12 106 LEU A CA 1
ATOM 819 C C . LEU A 1 106 ? 22.497 35.033 6.562 1.00 78.12 106 LEU A C 1
ATOM 821 O O . LEU A 1 106 ? 22.437 34.183 7.448 1.00 78.12 106 LEU A O 1
ATOM 825 N N . ALA A 1 107 ? 21.464 35.308 5.761 1.00 75.56 107 ALA A N 1
ATOM 826 C CA . ALA A 1 107 ? 20.178 34.623 5.846 1.00 75.56 107 ALA A CA 1
ATOM 827 C C . ALA A 1 107 ? 20.283 33.138 5.466 1.00 75.56 107 ALA A C 1
ATOM 829 O O . ALA A 1 1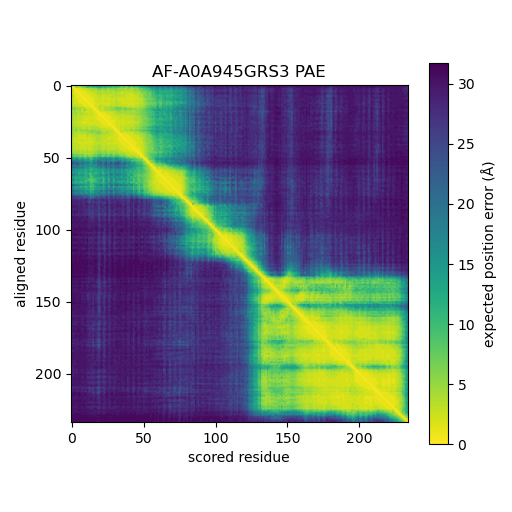07 ? 19.735 32.297 6.173 1.00 75.56 107 ALA A O 1
ATOM 830 N N . ILE A 1 108 ? 21.035 32.799 4.412 1.00 81.00 108 ILE A N 1
ATOM 831 C CA . ILE A 1 108 ? 21.288 31.400 4.026 1.00 81.00 108 ILE A CA 1
ATOM 832 C C . ILE A 1 108 ? 22.072 30.671 5.122 1.00 81.00 108 ILE A C 1
ATOM 834 O O . ILE A 1 108 ? 21.720 29.547 5.470 1.00 81.00 108 ILE A O 1
ATOM 838 N N . LEU A 1 109 ? 23.089 31.312 5.710 1.00 83.56 109 LEU A N 1
ATOM 839 C CA . LEU A 1 109 ? 23.855 30.742 6.824 1.00 83.56 109 LEU A CA 1
ATOM 840 C C . LEU A 1 109 ? 22.977 30.499 8.058 1.00 83.56 109 LEU A C 1
ATOM 842 O O . LEU A 1 109 ? 23.044 29.426 8.653 1.00 83.56 109 LEU A O 1
ATOM 846 N N . LEU A 1 110 ? 22.124 31.460 8.424 1.00 83.06 110 LEU A N 1
ATOM 847 C CA . LEU A 1 110 ? 21.190 31.319 9.543 1.00 83.06 110 LEU A CA 1
ATOM 848 C C . LEU A 1 110 ? 20.130 30.248 9.283 1.00 83.06 110 LEU A C 1
ATOM 850 O O . LEU A 1 110 ? 19.884 29.435 10.171 1.00 83.06 110 LEU A O 1
ATOM 854 N N . CYS A 1 111 ? 19.553 30.198 8.079 1.00 82.12 111 CYS A N 1
ATOM 855 C CA . CYS A 1 111 ? 18.641 29.125 7.683 1.00 82.12 111 CYS A CA 1
ATOM 856 C C . CYS A 1 111 ? 19.341 27.768 7.719 1.00 82.12 111 CYS A C 1
ATOM 858 O O . CYS A 1 111 ? 18.789 26.837 8.284 1.00 82.12 111 CYS A O 1
ATOM 860 N N . GLY A 1 112 ? 20.562 27.650 7.196 1.00 81.25 112 GLY A N 1
ATOM 861 C CA . GLY A 1 112 ? 21.329 26.404 7.231 1.00 81.25 112 GLY A CA 1
ATOM 862 C C . GLY A 1 112 ? 21.645 25.938 8.654 1.00 81.25 112 GLY A C 1
ATOM 863 O O . GLY A 1 112 ? 21.518 24.756 8.953 1.00 81.25 112 GLY A O 1
ATOM 864 N N . VAL A 1 113 ? 21.991 26.854 9.563 1.00 81.62 113 VAL A N 1
ATOM 865 C CA . VAL A 1 113 ? 22.246 26.529 10.978 1.00 81.62 113 VAL A CA 1
ATOM 866 C C . VAL A 1 113 ? 20.958 26.178 11.722 1.00 81.62 113 VAL A C 1
ATOM 868 O O . VAL A 1 113 ? 20.961 25.256 12.535 1.00 81.62 113 VAL A O 1
ATOM 871 N N . LEU A 1 114 ? 19.854 26.882 11.460 1.00 74.94 114 LEU A N 1
ATOM 872 C CA . LEU A 1 114 ? 18.554 26.580 12.061 1.00 74.94 114 LEU A CA 1
ATOM 873 C C . LEU A 1 114 ? 18.006 25.245 11.555 1.00 74.94 114 LEU A C 1
ATOM 875 O O . LEU A 1 114 ? 17.613 24.420 12.372 1.00 74.94 114 LEU A O 1
ATOM 879 N N . LEU A 1 115 ? 18.065 25.004 10.244 1.00 72.06 115 LEU A N 1
ATOM 880 C CA . LEU A 1 115 ? 17.624 23.763 9.613 1.00 72.06 115 LEU A CA 1
ATOM 881 C C . LEU A 1 115 ? 18.532 22.597 10.008 1.00 72.06 115 LEU A C 1
ATOM 883 O O . LEU A 1 115 ? 18.038 21.527 10.326 1.00 72.06 115 LEU A O 1
ATOM 887 N N . GLY A 1 116 ? 19.845 22.814 10.112 1.00 69.31 116 GLY A N 1
ATOM 888 C CA . GLY A 1 116 ? 20.778 21.837 10.671 1.00 69.31 116 GLY A CA 1
ATOM 889 C C . GLY A 1 116 ? 20.495 21.532 12.144 1.00 69.31 116 GLY A C 1
ATOM 890 O O . GLY A 1 116 ? 20.561 20.382 12.558 1.00 69.31 116 GLY A O 1
ATOM 891 N N . ARG A 1 117 ? 20.103 22.532 12.943 1.00 70.31 117 ARG A N 1
ATOM 892 C CA . ARG A 1 117 ? 19.692 22.318 14.340 1.00 70.31 117 ARG A CA 1
ATOM 893 C C . ARG A 1 117 ? 18.365 21.584 14.477 1.00 70.31 117 ARG A C 1
ATOM 895 O O . ARG A 1 117 ? 18.193 20.939 15.499 1.00 70.31 117 ARG A O 1
ATOM 902 N N . THR A 1 118 ? 17.436 21.706 13.533 1.00 64.38 118 THR A N 1
ATOM 903 C CA . THR A 1 118 ? 16.138 21.015 13.604 1.00 64.38 118 THR A CA 1
ATOM 904 C C . THR A 1 118 ? 16.157 19.651 12.923 1.00 64.38 118 THR A C 1
ATOM 906 O O . THR A 1 118 ? 15.531 18.740 13.440 1.00 64.38 118 THR A O 1
ATOM 909 N N . ALA A 1 119 ? 16.888 19.494 11.817 1.00 58.06 119 ALA A N 1
ATOM 910 C CA . ALA A 1 119 ? 17.008 18.239 11.069 1.00 58.06 119 ALA A CA 1
ATOM 911 C C . ALA A 1 119 ? 18.071 17.290 11.654 1.00 58.06 119 ALA A C 1
ATOM 913 O O . ALA A 1 119 ? 17.939 16.082 11.544 1.00 58.06 119 ALA A O 1
ATOM 914 N N . PHE A 1 120 ? 19.112 17.814 12.316 1.00 52.47 120 PHE A N 1
ATOM 915 C CA . PHE A 1 120 ? 20.105 16.999 13.037 1.00 52.47 120 PHE A CA 1
ATOM 916 C C . PHE A 1 120 ? 19.994 17.125 14.565 1.00 52.47 120 PHE A C 1
ATOM 918 O O . PHE A 1 120 ? 20.881 16.668 15.292 1.00 52.47 120 PHE A O 1
ATOM 925 N N . ALA A 1 121 ? 18.917 17.726 15.086 1.00 51.75 121 ALA A N 1
ATOM 926 C CA . ALA A 1 121 ? 18.535 17.451 16.468 1.00 51.75 121 ALA A CA 1
ATOM 927 C C . ALA A 1 121 ? 18.123 15.974 16.561 1.00 51.75 121 ALA A C 1
ATOM 929 O O . ALA A 1 121 ? 17.422 15.499 15.673 1.00 51.75 121 ALA A O 1
ATOM 930 N N . PRO A 1 122 ? 18.507 15.238 17.620 1.00 45.91 122 PRO A N 1
ATOM 931 C CA . PRO A 1 122 ? 17.974 13.905 17.870 1.00 45.91 122 PRO A CA 1
ATOM 932 C C . PRO A 1 122 ? 16.502 14.055 18.277 1.00 45.91 122 PRO A C 1
ATOM 934 O O . PRO A 1 122 ? 16.164 14.149 19.455 1.00 45.91 122 PRO A O 1
ATOM 937 N N . GLY A 1 123 ? 15.633 14.182 17.283 1.00 46.91 123 GLY A N 1
ATOM 938 C CA . GLY A 1 123 ? 14.205 14.393 17.422 1.00 46.91 123 GLY A CA 1
ATOM 939 C C . GLY A 1 123 ? 13.524 13.717 16.247 1.00 46.91 123 GLY A C 1
ATOM 940 O O . GLY A 1 123 ? 13.748 14.106 15.111 1.00 46.91 123 GLY A O 1
ATOM 941 N N . VAL A 1 124 ? 12.761 12.674 16.572 1.00 46.41 124 VAL A N 1
ATOM 942 C CA . VAL A 1 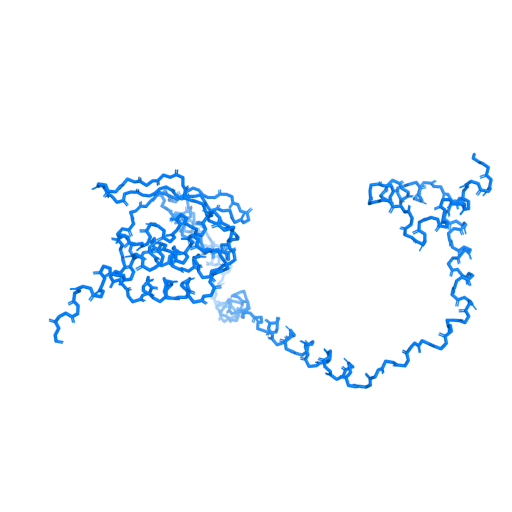124 ? 11.947 11.817 15.699 1.00 46.41 124 VAL A CA 1
ATOM 943 C C . VAL A 1 124 ? 11.461 12.567 14.453 1.00 46.41 124 VAL A C 1
ATOM 945 O O . VAL A 1 124 ? 10.581 13.425 14.543 1.00 46.41 124 VAL A O 1
ATOM 948 N N . GLU A 1 125 ? 12.054 12.250 13.299 1.00 42.78 125 GLU A N 1
ATOM 949 C CA . GLU A 1 125 ? 11.596 12.741 12.003 1.00 42.78 125 GLU A CA 1
ATOM 950 C C . GLU A 1 125 ? 10.197 12.179 11.746 1.00 42.78 125 GLU A C 1
ATOM 952 O O . GLU A 1 125 ? 10.004 10.988 11.512 1.00 42.78 125 GLU A O 1
ATOM 957 N N . ARG A 1 126 ? 9.193 13.052 11.829 1.00 43.56 126 ARG A N 1
ATOM 958 C CA . ARG A 1 126 ? 7.835 12.769 11.368 1.00 43.56 126 ARG A CA 1
ATOM 959 C C . ARG A 1 126 ? 7.821 13.003 9.861 1.00 43.56 126 ARG A C 1
ATOM 961 O O . ARG A 1 126 ? 7.373 14.043 9.385 1.00 43.56 126 ARG A O 1
ATOM 968 N N . GLU A 1 127 ? 8.437 12.071 9.143 1.00 40.94 127 GLU A N 1
ATOM 969 C CA . GLU A 1 127 ? 8.390 11.998 7.688 1.00 40.94 127 GLU A CA 1
ATOM 970 C C . GLU A 1 127 ? 6.947 11.656 7.294 1.00 40.94 127 GLU A C 1
ATOM 972 O O . GLU A 1 127 ? 6.342 10.737 7.852 1.00 40.94 127 GLU A O 1
ATOM 977 N N . GLU A 1 128 ? 6.355 12.466 6.411 1.00 39.19 128 GLU A N 1
ATOM 978 C CA . GLU A 1 128 ? 5.007 12.240 5.891 1.00 39.19 128 GLU A CA 1
ATOM 979 C C . GLU A 1 128 ? 4.906 10.793 5.412 1.00 39.19 128 GLU A C 1
ATOM 981 O O . GLU A 1 128 ? 5.625 10.385 4.500 1.00 39.19 128 GLU A O 1
ATOM 986 N N . ILE A 1 129 ? 4.040 10.012 6.063 1.00 41.59 129 ILE A N 1
ATOM 987 C CA . ILE A 1 129 ? 3.849 8.593 5.777 1.00 41.59 129 ILE A CA 1
ATOM 988 C C . ILE A 1 129 ? 3.297 8.487 4.353 1.00 41.59 129 ILE A C 1
ATOM 990 O O . ILE A 1 129 ? 2.090 8.551 4.113 1.00 41.59 129 ILE A O 1
ATOM 994 N N . GLY A 1 130 ? 4.207 8.361 3.388 1.00 40.66 130 GLY A N 1
ATOM 995 C CA . GLY A 1 130 ? 3.900 7.986 2.025 1.00 40.66 130 GLY A CA 1
ATOM 996 C C . GLY A 1 130 ? 3.128 6.679 2.073 1.00 40.66 130 GLY A C 1
ATOM 997 O O . GLY A 1 130 ? 3.596 5.724 2.687 1.00 40.66 130 GLY A O 1
ATOM 998 N N . ARG A 1 131 ? 1.923 6.700 1.485 1.00 48.09 131 ARG A N 1
ATOM 999 C CA . ARG A 1 131 ? 1.015 5.573 1.218 1.00 48.09 131 ARG A CA 1
ATOM 1000 C C . ARG A 1 131 ? 1.585 4.240 1.716 1.00 48.09 131 ARG A C 1
ATOM 1002 O O . ARG A 1 131 ? 2.371 3.619 1.009 1.00 48.09 131 ARG A O 1
ATOM 1009 N N . VAL A 1 132 ? 1.203 3.848 2.933 1.00 50.72 132 VAL A N 1
ATOM 1010 C CA . VAL A 1 132 ? 1.589 2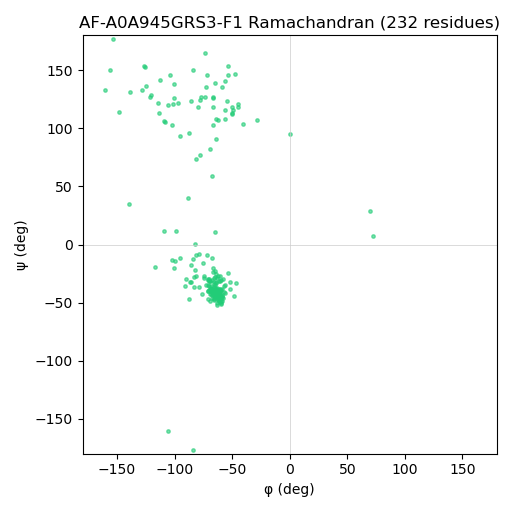.572 3.552 1.00 50.72 132 VAL A CA 1
ATOM 1011 C C . VAL A 1 132 ? 1.294 1.455 2.550 1.00 50.72 132 VAL A C 1
ATOM 1013 O O . VAL A 1 132 ? 0.137 1.260 2.183 1.00 50.72 132 VAL A O 1
ATOM 1016 N N . VAL A 1 133 ? 2.342 0.802 2.039 1.00 55.28 133 VAL A N 1
ATOM 1017 C CA . VAL A 1 133 ? 2.215 -0.249 1.015 1.00 55.28 133 VAL A CA 1
ATOM 1018 C C . VAL A 1 133 ? 1.981 -1.606 1.674 1.00 55.28 133 VAL A C 1
ATOM 1020 O O . VAL A 1 133 ? 1.258 -2.421 1.121 1.00 55.28 133 VAL A O 1
ATOM 1023 N N . ASP A 1 134 ? 2.535 -1.836 2.866 1.00 66.81 134 ASP A N 1
ATOM 1024 C CA . ASP A 1 134 ? 2.278 -3.040 3.657 1.00 66.81 134 ASP A CA 1
ATOM 1025 C C . ASP A 1 134 ? 2.650 -2.786 5.138 1.00 66.81 134 ASP A C 1
ATOM 1027 O O . ASP A 1 134 ? 3.701 -2.212 5.431 1.00 66.81 134 ASP A O 1
ATOM 1031 N N . LEU A 1 135 ? 1.773 -3.156 6.081 1.00 79.75 135 LEU A N 1
ATOM 1032 C CA . LEU A 1 135 ? 1.961 -2.972 7.531 1.00 79.75 135 LEU A CA 1
ATOM 1033 C C . LEU A 1 135 ? 1.893 -4.328 8.227 1.00 79.75 135 LEU A C 1
ATOM 1035 O O . LEU A 1 135 ? 0.919 -5.056 8.091 1.00 79.75 135 LEU A O 1
ATOM 1039 N N . ARG A 1 136 ? 2.901 -4.672 9.025 1.00 83.00 136 ARG A N 1
ATOM 1040 C CA . ARG A 1 136 ? 2.965 -5.953 9.734 1.00 83.00 136 ARG A CA 1
ATOM 1041 C C . ARG A 1 136 ? 3.135 -5.745 11.230 1.00 83.00 136 ARG A C 1
ATOM 1043 O O . ARG A 1 136 ? 3.956 -4.951 11.672 1.00 83.00 136 ARG A O 1
ATOM 1050 N N . VAL A 1 137 ? 2.387 -6.504 12.024 1.00 81.62 137 VAL A N 1
ATOM 1051 C CA . VAL A 1 137 ? 2.530 -6.514 13.483 1.00 81.62 137 VAL A CA 1
ATOM 1052 C C . VAL A 1 137 ? 3.622 -7.520 13.853 1.00 81.62 137 VAL A C 1
ATOM 1054 O O . VAL A 1 137 ? 3.533 -8.688 13.483 1.00 81.62 137 VAL A O 1
ATOM 1057 N N . ARG A 1 138 ? 4.669 -7.092 14.569 1.00 87.06 138 ARG A N 1
ATOM 1058 C CA . ARG A 1 138 ? 5.715 -8.003 15.072 1.00 87.06 138 ARG A CA 1
ATOM 1059 C C . ARG A 1 138 ? 5.369 -8.586 16.429 1.00 87.06 138 ARG A C 1
ATOM 1061 O O . ARG A 1 138 ? 5.528 -9.784 16.651 1.00 87.06 138 ARG A O 1
ATOM 1068 N N . SER A 1 139 ? 4.936 -7.730 17.343 1.00 82.75 139 SER A N 1
ATOM 1069 C CA . SER A 1 139 ? 4.576 -8.127 18.698 1.00 82.75 139 SER A CA 1
ATOM 1070 C C . SER A 1 139 ? 3.604 -7.131 19.312 1.00 82.75 139 SER A C 1
ATOM 1072 O O . SER A 1 139 ? 3.615 -5.938 19.004 1.00 82.75 139 SER A O 1
ATOM 1074 N N . PHE A 1 140 ? 2.765 -7.649 20.203 1.00 84.56 140 PHE A N 1
ATOM 1075 C CA . PHE A 1 140 ? 1.818 -6.881 20.991 1.00 84.56 140 PHE A CA 1
ATOM 1076 C C . PHE A 1 140 ? 1.801 -7.411 22.420 1.00 84.56 140 PHE A C 1
ATOM 1078 O O . PHE A 1 140 ? 1.699 -8.619 22.640 1.00 84.56 140 PHE A O 1
ATOM 1085 N N . ASP A 1 141 ? 1.899 -6.500 23.381 1.00 84.06 141 ASP A N 1
ATOM 1086 C CA . ASP A 1 141 ? 1.735 -6.788 24.799 1.00 84.06 141 ASP A CA 1
ATOM 1087 C C . ASP A 1 141 ? 0.414 -6.187 25.291 1.00 84.06 141 ASP A C 1
ATOM 1089 O O . ASP A 1 141 ? 0.307 -4.979 25.503 1.00 84.06 141 ASP A O 1
ATOM 1093 N N . ALA A 1 142 ? -0.585 -7.043 25.508 1.00 76.94 142 ALA A N 1
ATOM 1094 C CA . ALA A 1 142 ? -1.917 -6.632 25.947 1.00 76.94 142 ALA A CA 1
ATOM 1095 C C . ALA A 1 142 ? -1.941 -6.004 27.353 1.00 76.94 142 ALA A C 1
ATOM 1097 O O . ALA A 1 142 ? -2.857 -5.244 27.656 1.00 76.94 142 ALA A O 1
ATOM 1098 N N . ALA A 1 143 ? -0.955 -6.291 28.214 1.00 77.12 143 ALA A N 1
ATOM 1099 C CA . ALA A 1 143 ? -0.917 -5.742 29.570 1.00 77.12 143 ALA A CA 1
ATOM 1100 C C . ALA A 1 143 ? -0.412 -4.292 29.596 1.00 77.12 143 ALA A C 1
ATOM 1102 O O . ALA A 1 143 ? -0.890 -3.487 30.394 1.00 77.12 143 ALA A O 1
ATOM 1103 N N . SER A 1 144 ? 0.556 -3.960 28.736 1.00 77.44 144 SER A N 1
ATOM 1104 C CA . SER A 1 144 ? 1.113 -2.603 28.632 1.00 77.44 144 SER A CA 1
ATOM 1105 C C . SER A 1 144 ? 0.546 -1.786 27.470 1.00 77.44 144 SER A C 1
ATOM 1107 O O . SER A 1 144 ? 0.748 -0.573 27.418 1.00 77.44 144 SER A O 1
ATOM 1109 N N . GLY A 1 145 ? -0.144 -2.433 26.531 1.00 80.12 145 GLY A N 1
ATOM 1110 C CA . GLY A 1 145 ? -0.607 -1.829 25.286 1.00 80.12 145 GLY A CA 1
ATOM 1111 C C . GLY A 1 145 ? 0.512 -1.560 24.278 1.00 80.12 145 GLY A C 1
ATOM 1112 O O . GLY A 1 145 ? 0.250 -0.925 23.266 1.00 80.12 145 GLY A O 1
ATOM 1113 N N . ARG A 1 146 ? 1.755 -2.002 24.517 1.00 84.06 146 ARG A N 1
ATOM 1114 C CA . ARG A 1 146 ? 2.873 -1.763 23.587 1.00 84.06 146 ARG A CA 1
ATOM 1115 C C . ARG A 1 146 ? 2.751 -2.614 22.332 1.00 84.06 146 ARG A C 1
ATOM 1117 O O . ARG A 1 146 ? 2.493 -3.816 22.413 1.00 84.06 146 ARG A O 1
ATOM 1124 N N . VAL A 1 147 ? 2.988 -1.987 21.188 1.00 85.25 147 VAL A N 1
ATOM 1125 C CA . VAL A 1 147 ? 2.939 -2.599 19.863 1.00 85.25 147 VAL A CA 1
ATOM 1126 C C . VAL A 1 147 ? 4.238 -2.284 19.128 1.00 85.25 147 VAL A C 1
ATOM 1128 O O . VAL A 1 147 ? 4.660 -1.129 19.071 1.00 85.25 147 VAL A O 1
ATOM 1131 N N . TRP A 1 148 ? 4.840 -3.309 18.527 1.00 84.06 148 TRP A N 1
ATOM 1132 C CA . TRP A 1 148 ? 5.919 -3.154 17.553 1.00 84.06 148 TRP A CA 1
ATOM 1133 C C . TRP A 1 148 ? 5.379 -3.440 16.154 1.00 84.06 148 TRP A C 1
ATOM 1135 O O . TRP A 1 148 ? 4.891 -4.540 15.871 1.00 84.06 148 TRP A O 1
ATOM 1145 N N . LEU A 1 149 ? 5.471 -2.439 15.286 1.00 86.44 149 LEU A N 1
ATOM 1146 C CA . LEU A 1 149 ? 4.992 -2.452 13.912 1.00 86.44 149 LEU A CA 1
ATOM 1147 C C . LEU A 1 149 ? 6.175 -2.402 12.947 1.00 86.44 149 LEU A C 1
ATOM 1149 O O . LEU A 1 149 ? 7.153 -1.694 13.166 1.00 86.44 149 LEU A O 1
ATOM 1153 N N . GLU A 1 150 ? 6.070 -3.144 11.858 1.00 82.31 150 GLU A N 1
ATOM 1154 C CA . GLU A 1 150 ? 6.992 -3.111 10.731 1.00 82.31 150 GLU A CA 1
ATOM 1155 C C . GLU A 1 150 ? 6.226 -2.554 9.528 1.00 82.31 150 GLU A C 1
ATOM 1157 O O . GLU A 1 150 ? 5.268 -3.166 9.056 1.00 82.31 150 GLU A O 1
ATOM 1162 N N . LEU A 1 151 ? 6.613 -1.367 9.066 1.00 79.88 151 LEU A N 1
ATOM 1163 C CA . LEU A 1 151 ? 6.032 -0.704 7.907 1.00 79.88 151 LEU A CA 1
ATOM 1164 C C . LEU A 1 151 ? 6.957 -0.901 6.709 1.00 79.88 151 LEU A C 1
ATOM 1166 O O . LEU A 1 151 ? 8.119 -0.488 6.724 1.00 79.88 151 LEU A O 1
ATOM 1170 N N . ASN A 1 152 ? 6.429 -1.512 5.659 1.00 65.75 152 ASN A N 1
ATOM 1171 C CA . ASN A 1 152 ? 7.092 -1.630 4.372 1.00 65.75 152 ASN A CA 1
ATOM 1172 C C . ASN A 1 152 ? 6.598 -0.475 3.488 1.00 65.75 152 ASN A C 1
ATOM 1174 O O . ASN A 1 152 ? 5.550 -0.562 2.848 1.00 65.75 152 ASN A O 1
ATOM 1178 N N . ALA A 1 153 ? 7.338 0.633 3.500 1.00 66.25 153 ALA A N 1
ATOM 1179 C CA . ALA A 1 153 ? 7.204 1.722 2.536 1.00 66.25 153 ALA A CA 1
ATOM 1180 C C . ALA A 1 153 ? 8.389 1.670 1.550 1.00 66.25 153 ALA A C 1
ATOM 1182 O O . ALA A 1 153 ? 9.063 0.646 1.429 1.00 66.25 153 ALA A O 1
ATOM 1183 N N . ILE A 1 154 ? 8.678 2.776 0.852 1.00 62.06 154 ILE A N 1
ATOM 1184 C CA . ILE A 1 154 ? 9.886 2.917 0.007 1.00 62.06 154 ILE A CA 1
ATOM 1185 C C . ILE A 1 154 ? 11.168 2.596 0.813 1.00 62.06 154 ILE A C 1
ATOM 1187 O O . ILE A 1 154 ? 12.165 2.139 0.256 1.00 62.06 154 ILE A O 1
ATOM 1191 N N . SER A 1 155 ? 11.112 2.746 2.137 1.00 54.12 155 SER A N 1
ATOM 1192 C CA . SER A 1 155 ? 12.052 2.199 3.112 1.00 54.12 155 SER A CA 1
ATOM 1193 C C . SER A 1 155 ? 11.305 1.380 4.176 1.00 54.12 155 SER A C 1
ATOM 1195 O O . SER A 1 155 ? 10.129 1.616 4.464 1.00 54.12 155 SER A O 1
ATOM 1197 N N . ARG A 1 156 ? 11.987 0.388 4.765 1.00 68.69 156 ARG A N 1
ATOM 1198 C CA . ARG A 1 156 ? 11.464 -0.373 5.908 1.00 68.69 156 ARG A CA 1
ATOM 1199 C C . ARG A 1 156 ? 11.617 0.459 7.178 1.00 68.69 156 ARG A C 1
ATOM 1201 O O . ARG A 1 156 ? 12.741 0.820 7.525 1.00 68.69 156 ARG A O 1
ATOM 1208 N N . VAL A 1 157 ? 10.518 0.684 7.890 1.00 75.62 157 VAL A N 1
ATOM 1209 C CA . VAL A 1 157 ? 10.495 1.416 9.163 1.00 75.62 157 VAL A CA 1
ATOM 1210 C C . VAL A 1 157 ? 9.949 0.506 10.259 1.00 75.62 157 VAL A C 1
ATOM 1212 O O . VAL A 1 157 ? 8.894 -0.101 10.100 1.00 75.62 157 VAL A O 1
ATOM 1215 N N . GLU A 1 158 ? 10.666 0.402 11.376 1.00 75.50 158 GLU A N 1
ATOM 1216 C CA . GLU A 1 158 ? 10.157 -0.241 12.591 1.00 75.50 158 GLU A CA 1
ATOM 1217 C C . GLU A 1 158 ? 9.623 0.847 13.527 1.00 75.50 158 GLU A C 1
ATOM 1219 O O . GLU A 1 158 ? 10.351 1.771 13.889 1.00 75.50 158 GLU A O 1
ATOM 1224 N N . LEU A 1 159 ? 8.346 0.754 13.893 1.00 79.50 159 LEU A N 1
ATOM 1225 C CA . LEU A 1 159 ? 7.671 1.704 14.770 1.00 79.50 159 LEU A CA 1
ATOM 1226 C C . LEU A 1 159 ? 7.284 1.009 16.075 1.00 79.50 159 LEU A C 1
ATOM 1228 O O . LEU A 1 159 ? 6.547 0.025 16.074 1.00 79.50 159 LEU A O 1
ATOM 1232 N N . GLU A 1 160 ? 7.775 1.537 17.192 1.00 80.38 160 GLU A N 1
ATOM 1233 C CA . GLU A 1 160 ? 7.337 1.160 18.536 1.00 80.38 160 GLU A CA 1
ATOM 1234 C C . GLU A 1 160 ? 6.365 2.224 19.050 1.00 80.38 160 GLU A C 1
ATOM 1236 O O . GLU A 1 160 ? 6.680 3.415 19.046 1.00 80.38 160 GLU A O 1
ATOM 1241 N N . GLY A 1 161 ? 5.179 1.803 19.483 1.00 84.44 161 GLY A N 1
ATOM 1242 C CA . GLY A 1 161 ? 4.149 2.705 19.996 1.00 84.44 161 GLY A CA 1
ATOM 1243 C C . GLY A 1 161 ? 3.215 2.021 20.987 1.00 84.44 161 GLY A C 1
ATOM 1244 O O . GLY A 1 161 ? 3.330 0.818 21.243 1.00 84.44 161 GLY A O 1
ATOM 1245 N N . ASN A 1 162 ? 2.283 2.777 21.567 1.00 85.56 162 ASN A N 1
ATOM 1246 C CA . ASN A 1 162 ? 1.203 2.206 22.362 1.00 85.56 162 ASN A CA 1
ATOM 1247 C C . ASN A 1 162 ? -0.076 2.138 21.527 1.00 85.56 162 ASN A C 1
ATOM 1249 O O . ASN A 1 162 ? -0.425 3.090 20.839 1.00 85.56 162 ASN A O 1
ATOM 1253 N N . LEU A 1 163 ? -0.813 1.034 21.624 1.00 84.38 163 LEU A N 1
ATOM 1254 C CA . LEU A 1 163 ? -2.103 0.886 20.967 1.00 84.38 163 LEU A CA 1
ATOM 1255 C C . LEU A 1 163 ? -3.060 2.005 21.402 1.00 84.38 163 LEU A C 1
ATOM 1257 O O . LEU A 1 163 ? -3.799 2.505 20.572 1.00 84.38 163 LEU A O 1
ATOM 1261 N N . GLY A 1 164 ? -2.997 2.443 22.668 1.00 82.62 164 GLY A N 1
ATOM 1262 C CA . GLY A 1 164 ? -3.819 3.534 23.206 1.00 82.62 164 GLY A CA 1
ATOM 1263 C C . GLY A 1 164 ? -3.519 4.920 22.629 1.00 82.62 164 GLY A C 1
ATOM 1264 O O . GLY A 1 164 ? -4.292 5.850 22.867 1.00 82.62 164 GLY A O 1
ATOM 1265 N N . ASP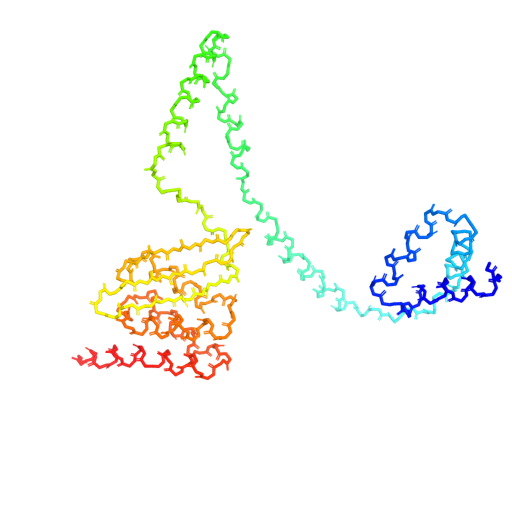 A 1 165 ? -2.425 5.078 21.884 1.00 85.12 165 ASP A N 1
ATOM 1266 C CA . ASP A 1 165 ? -2.072 6.349 21.266 1.00 85.12 165 ASP A CA 1
ATOM 1267 C C . ASP A 1 165 ? -2.934 6.585 20.025 1.00 85.12 165 ASP A C 1
ATOM 1269 O O . ASP A 1 165 ? -2.964 5.775 19.097 1.00 85.12 165 ASP A O 1
ATOM 1273 N N . ARG A 1 166 ? -3.585 7.752 19.964 1.00 83.88 166 ARG A N 1
ATOM 1274 C CA . ARG A 1 166 ? -4.461 8.136 18.845 1.00 83.88 166 ARG A CA 1
ATOM 1275 C C . ARG A 1 166 ? -3.781 7.994 17.476 1.00 83.88 166 ARG A C 1
ATOM 1277 O O . ARG A 1 166 ? -4.416 7.563 16.524 1.00 83.88 166 ARG A O 1
ATOM 1284 N N . GLU A 1 167 ? -2.497 8.329 17.379 1.00 82.44 167 GLU A N 1
ATOM 1285 C CA . GLU A 1 167 ? -1.735 8.232 16.128 1.00 82.44 167 GLU A CA 1
ATOM 1286 C C . GLU A 1 167 ? -1.544 6.779 15.662 1.00 82.44 167 GLU A C 1
ATOM 1288 O O . GLU A 1 167 ? -1.700 6.484 14.478 1.00 82.44 167 GLU A O 1
ATOM 1293 N N . VAL A 1 168 ? -1.278 5.853 16.590 1.00 85.88 168 VAL A N 1
ATOM 1294 C CA . VAL A 1 168 ? -1.159 4.418 16.286 1.00 85.88 168 VAL A CA 1
ATOM 1295 C C . VAL A 1 168 ? -2.520 3.853 15.878 1.00 85.88 168 VAL A C 1
ATOM 1297 O O . VAL A 1 168 ? -2.610 3.088 14.919 1.00 85.88 168 VAL A O 1
ATOM 1300 N N . GLN A 1 169 ? -3.592 4.270 16.553 1.00 86.25 169 GLN A N 1
ATOM 1301 C CA . GLN A 1 169 ? -4.963 3.881 16.217 1.00 86.25 169 GLN A CA 1
ATOM 1302 C C . GLN A 1 169 ? -5.376 4.331 14.814 1.00 86.25 169 GLN A C 1
ATOM 1304 O O . GLN A 1 169 ? -5.892 3.525 14.043 1.00 86.25 169 GLN A O 1
ATOM 1309 N N . GLU A 1 170 ? -5.143 5.601 14.475 1.00 85.75 170 GLU A N 1
ATOM 1310 C CA . GLU A 1 170 ? -5.462 6.164 13.158 1.00 85.75 170 GLU A CA 1
ATOM 1311 C C . GLU A 1 170 ? -4.670 5.463 12.048 1.00 85.75 170 GLU A C 1
ATOM 1313 O O . GLU A 1 170 ? -5.240 5.109 11.012 1.00 85.75 170 GLU A O 1
ATOM 1318 N N . LEU A 1 171 ? -3.382 5.189 12.285 1.00 87.19 171 LEU A N 1
ATOM 1319 C CA . LEU A 1 171 ? -2.535 4.434 11.365 1.00 87.19 171 LEU A CA 1
ATOM 1320 C C . LEU A 1 171 ? -3.090 3.025 11.118 1.00 87.19 171 LEU A C 1
ATOM 1322 O O . LEU A 1 171 ? -3.268 2.633 9.966 1.00 87.19 171 LEU A O 1
ATOM 1326 N N . LEU A 1 172 ? -3.394 2.273 12.179 1.00 89.06 172 LEU A N 1
ATOM 1327 C CA . LEU A 1 172 ? -3.914 0.906 12.079 1.00 89.06 172 LEU A CA 1
ATOM 1328 C C . LEU A 1 172 ? -5.309 0.861 11.438 1.00 89.06 172 LEU A C 1
ATOM 1330 O O . LEU A 1 172 ? -5.570 -0.003 10.601 1.00 89.06 172 LEU A O 1
ATOM 1334 N N . ALA A 1 173 ? -6.192 1.800 11.784 1.00 88.88 173 ALA A N 1
ATOM 1335 C CA . ALA A 1 173 ? -7.529 1.909 11.203 1.00 88.88 173 ALA A CA 1
ATOM 1336 C C . ALA A 1 173 ? -7.475 2.227 9.702 1.00 88.88 173 ALA A C 1
ATOM 1338 O O . ALA A 1 173 ? -8.227 1.644 8.918 1.00 88.88 173 ALA A O 1
ATOM 1339 N N . THR A 1 174 ? -6.563 3.115 9.299 1.00 87.62 174 THR A N 1
ATOM 1340 C CA . THR A 1 174 ? -6.327 3.447 7.888 1.00 87.62 174 THR A CA 1
ATOM 1341 C C . THR A 1 174 ? -5.723 2.262 7.143 1.00 87.62 174 THR A C 1
ATOM 1343 O O . THR A 1 174 ? -6.161 1.941 6.040 1.00 87.62 174 THR A O 1
ATOM 1346 N N . ALA A 1 175 ? -4.754 1.577 7.754 1.00 87.06 175 ALA A N 1
ATOM 1347 C CA . ALA A 1 175 ? -4.114 0.406 7.173 1.00 87.06 175 ALA A CA 1
ATOM 1348 C C . ALA A 1 175 ? -5.130 -0.721 6.924 1.00 87.06 175 ALA A C 1
ATOM 1350 O O . ALA A 1 175 ? -5.168 -1.266 5.826 1.00 87.06 175 ALA A O 1
ATOM 1351 N N . LEU A 1 176 ? -6.027 -0.999 7.881 1.00 88.69 176 LEU A N 1
ATOM 1352 C CA . LEU A 1 176 ? -7.053 -2.042 7.747 1.00 88.69 176 LEU A CA 1
ATOM 1353 C C . LEU A 1 176 ? -8.008 -1.817 6.560 1.00 88.69 176 LEU A C 1
ATOM 1355 O O . LEU A 1 176 ? -8.511 -2.780 5.987 1.00 88.69 176 LEU A O 1
ATOM 1359 N N . GLN A 1 177 ? -8.268 -0.560 6.199 1.00 86.06 177 GLN A N 1
ATOM 1360 C CA . GLN A 1 177 ? -9.097 -0.200 5.041 1.00 86.06 177 GLN A CA 1
ATOM 1361 C C . GLN A 1 177 ? -8.307 -0.189 3.723 1.00 86.06 177 GLN A C 1
ATOM 1363 O O . GLN A 1 177 ? -8.900 -0.096 2.646 1.00 86.06 177 GLN A O 1
ATOM 1368 N N . GLY A 1 178 ? -6.978 -0.235 3.809 1.00 82.00 178 GLY A N 1
ATOM 1369 C CA . GLY A 1 178 ? -6.064 -0.239 2.681 1.00 82.00 178 GLY A CA 1
ATOM 1370 C C . GLY A 1 178 ? -5.835 -1.626 2.085 1.00 82.00 178 GLY A C 1
ATOM 1371 O O . GLY A 1 178 ? -6.415 -2.632 2.493 1.00 82.00 178 GLY A O 1
ATOM 1372 N N . ASP A 1 179 ? -4.954 -1.655 1.092 1.00 77.56 179 ASP A N 1
ATOM 1373 C CA . ASP A 1 179 ? -4.549 -2.879 0.410 1.00 77.56 179 ASP A CA 1
ATOM 1374 C C . ASP A 1 179 ? -3.369 -3.505 1.164 1.00 77.56 179 ASP A C 1
ATOM 1376 O O . ASP A 1 179 ? -2.230 -3.067 1.039 1.00 77.56 179 ASP A O 1
ATOM 1380 N N . MET A 1 180 ? -3.672 -4.465 2.035 1.00 81.50 180 MET A N 1
ATOM 1381 C CA . MET A 1 180 ? -2.701 -5.192 2.857 1.00 81.50 180 MET A CA 1
ATOM 1382 C C . MET A 1 180 ? -2.880 -6.694 2.669 1.00 81.50 180 MET A C 1
ATOM 1384 O O . MET A 1 180 ? -3.997 -7.159 2.452 1.00 81.50 180 MET A O 1
ATOM 1388 N N . GLU A 1 181 ? -1.825 -7.476 2.879 1.00 85.50 181 GLU A N 1
ATOM 1389 C CA . GLU A 1 181 ? -1.909 -8.939 2.857 1.00 85.50 181 GLU A CA 1
ATOM 1390 C C . GLU A 1 181 ? -2.951 -9.479 3.868 1.00 85.50 181 GLU A C 1
ATOM 1392 O O . GLU A 1 181 ? -3.012 -8.999 5.008 1.00 85.50 181 GLU A O 1
ATOM 1397 N N . PRO A 1 182 ? -3.745 -10.519 3.532 1.00 84.69 182 PRO A N 1
ATOM 1398 C CA . PRO A 1 182 ? -4.845 -10.984 4.386 1.00 84.69 182 PRO A CA 1
ATOM 1399 C C . PRO A 1 182 ? -4.421 -11.369 5.811 1.00 84.69 182 PRO A C 1
ATOM 1401 O O . PRO A 1 182 ? -5.161 -11.148 6.768 1.00 84.69 182 PRO A O 1
ATOM 1404 N N . GLY A 1 183 ? -3.221 -11.939 5.969 1.00 85.31 183 GLY A N 1
ATOM 1405 C CA . GLY A 1 183 ? -2.677 -12.300 7.281 1.00 85.31 183 GLY A CA 1
ATOM 1406 C C . GLY A 1 183 ? -2.275 -11.091 8.130 1.00 85.31 183 GLY A C 1
ATOM 1407 O O . GLY A 1 183 ? -2.355 -11.150 9.356 1.00 85.31 183 GLY A O 1
ATOM 1408 N N . ALA A 1 184 ? -1.865 -9.992 7.496 1.00 87.12 184 ALA A N 1
ATOM 1409 C CA . ALA A 1 184 ? -1.561 -8.743 8.179 1.00 87.12 184 ALA A CA 1
ATOM 1410 C C . ALA A 1 184 ? -2.848 -8.018 8.591 1.00 87.12 184 ALA A C 1
ATOM 1412 O O . ALA A 1 184 ? -2.965 -7.602 9.744 1.00 87.12 184 ALA A O 1
ATOM 1413 N N . ARG A 1 185 ? -3.857 -7.973 7.707 1.00 90.31 185 ARG A N 1
ATOM 1414 C CA . ARG A 1 185 ? -5.192 -7.438 8.038 1.00 90.31 185 ARG A CA 1
ATOM 1415 C C . ARG A 1 185 ? -5.815 -8.145 9.233 1.00 90.31 185 ARG A C 1
ATOM 1417 O O . ARG A 1 185 ? -6.345 -7.483 10.119 1.00 90.31 185 ARG A O 1
ATOM 1424 N N . LEU A 1 186 ? -5.692 -9.474 9.302 1.00 90.69 186 LEU A N 1
ATOM 1425 C CA . LEU A 1 186 ? -6.184 -10.258 10.437 1.00 90.69 186 LEU A CA 1
ATOM 1426 C C . LEU A 1 186 ? -5.538 -9.827 11.759 1.00 90.69 186 LEU A C 1
ATOM 1428 O O . LEU A 1 186 ? -6.233 -9.640 12.753 1.00 90.69 186 LEU A O 1
ATOM 1432 N N . GLN A 1 187 ? -4.218 -9.637 11.764 1.00 90.56 187 GLN A N 1
ATOM 1433 C CA . GLN A 1 187 ? -3.495 -9.187 12.954 1.00 90.56 187 GLN A CA 1
ATOM 1434 C C . GLN A 1 187 ? -3.923 -7.779 13.368 1.00 90.56 187 GLN A C 1
ATOM 1436 O O . GLN A 1 187 ? -4.192 -7.547 14.543 1.00 90.56 187 GLN A O 1
ATOM 1441 N N . VAL A 1 188 ? -4.039 -6.855 12.410 1.00 91.06 188 VAL A N 1
ATOM 1442 C CA . VAL A 1 188 ? -4.490 -5.482 12.673 1.00 91.06 188 VAL A CA 1
ATOM 1443 C C . VAL A 1 188 ? -5.915 -5.463 13.228 1.00 91.06 188 VAL A C 1
ATOM 1445 O O . VAL A 1 188 ? -6.156 -4.810 14.241 1.00 91.06 188 VAL A O 1
ATOM 1448 N N . ALA A 1 189 ? -6.846 -6.215 12.634 1.00 91.38 189 ALA A N 1
ATOM 1449 C CA . ALA A 1 189 ? -8.214 -6.332 13.138 1.00 91.38 189 ALA A CA 1
ATOM 1450 C C . ALA A 1 189 ? -8.249 -6.886 14.573 1.00 91.38 189 ALA A C 1
ATOM 1452 O O . ALA A 1 189 ? -8.940 -6.333 15.430 1.00 91.38 189 ALA A O 1
ATOM 1453 N N . GLY A 1 190 ? -7.440 -7.912 14.858 1.00 89.69 190 GLY A N 1
ATOM 1454 C CA . GLY A 1 190 ? -7.313 -8.484 16.199 1.00 89.69 190 GLY A CA 1
ATOM 1455 C C . GLY A 1 190 ? -6.726 -7.516 17.234 1.00 89.69 190 GLY A C 1
ATOM 1456 O O . GLY A 1 190 ? -7.125 -7.559 18.396 1.00 89.69 190 GLY A O 1
ATOM 1457 N N . LEU A 1 191 ? -5.822 -6.611 16.837 1.00 90.00 191 LEU A N 1
ATOM 1458 C CA . LEU A 1 191 ? -5.345 -5.532 17.712 1.00 90.00 191 LEU A CA 1
ATOM 1459 C C . LEU A 1 191 ? -6.442 -4.501 17.975 1.00 90.00 191 LEU A C 1
ATOM 1461 O O . LEU A 1 191 ? -6.702 -4.146 19.124 1.00 90.00 191 LEU A O 1
ATOM 1465 N N . LEU A 1 192 ? -7.101 -4.037 16.913 1.00 89.06 192 LEU A N 1
ATOM 1466 C CA . LEU A 1 192 ? -8.126 -3.000 16.991 1.00 89.06 192 LEU A CA 1
ATOM 1467 C C . LEU A 1 192 ? -9.358 -3.435 17.796 1.00 89.06 192 LEU A C 1
ATOM 1469 O O . LEU A 1 192 ? -10.008 -2.577 18.395 1.00 89.06 192 LEU A O 1
ATOM 1473 N N . ARG A 1 193 ? -9.635 -4.746 17.892 1.00 85.19 193 ARG A N 1
ATOM 1474 C CA . ARG A 1 193 ? -10.661 -5.311 18.789 1.00 85.19 193 ARG A CA 1
ATOM 1475 C C . ARG A 1 193 ? -10.546 -4.763 20.212 1.00 85.19 193 ARG A C 1
ATOM 1477 O O . ARG A 1 193 ? -11.553 -4.367 20.780 1.00 85.19 193 ARG A O 1
ATOM 1484 N N . TYR A 1 194 ? -9.332 -4.676 20.760 1.00 83.75 194 TYR A N 1
ATOM 1485 C CA . TYR A 1 194 ? -9.111 -4.254 22.149 1.00 83.75 194 TYR A CA 1
ATOM 1486 C C . TYR A 1 194 ? -9.357 -2.760 22.400 1.00 83.75 194 TYR A C 1
ATOM 1488 O O . TYR A 1 194 ? -9.315 -2.320 23.549 1.00 83.75 194 TYR A O 1
ATOM 1496 N N . GLN A 1 195 ? -9.559 -1.960 21.347 1.00 80.50 195 GLN A N 1
ATOM 1497 C CA . GLN A 1 195 ? -9.718 -0.506 21.436 1.00 80.50 195 GLN A CA 1
ATOM 1498 C C . GLN A 1 195 ? -10.799 0.029 20.500 1.00 80.50 195 GLN A C 1
ATOM 1500 O O . GLN A 1 195 ? -10.711 1.148 20.003 1.00 80.50 195 GLN A O 1
ATOM 1505 N N . ALA A 1 196 ? -11.874 -0.732 20.302 1.00 74.62 196 ALA A N 1
ATOM 1506 C CA . ALA A 1 196 ? -12.979 -0.359 19.420 1.00 74.62 196 ALA A CA 1
ATOM 1507 C C . ALA A 1 196 ? -13.787 0.890 19.873 1.00 74.62 196 ALA A C 1
ATOM 1509 O O . ALA A 1 196 ? -14.843 1.198 19.327 1.00 74.62 196 ALA A O 1
ATOM 1510 N N . THR A 1 197 ? -13.317 1.640 20.869 1.00 75.94 197 THR A N 1
ATOM 1511 C CA . THR A 1 197 ? -14.035 2.752 21.503 1.00 75.94 197 THR A CA 1
ATOM 1512 C C . THR A 1 197 ? -14.101 4.013 20.642 1.00 75.94 197 THR A C 1
ATOM 1514 O O . THR A 1 197 ? -15.060 4.777 20.769 1.00 75.94 197 THR A O 1
ATOM 1517 N N . THR A 1 198 ? -13.134 4.237 19.749 1.00 81.75 198 THR A N 1
ATOM 1518 C CA . THR A 1 198 ? -13.113 5.423 18.881 1.00 81.75 198 THR A CA 1
ATOM 1519 C C . THR A 1 198 ? -13.967 5.234 17.629 1.00 81.75 198 THR A C 1
ATOM 1521 O O . THR A 1 198 ? -14.163 4.124 17.124 1.00 81.75 198 THR A O 1
ATOM 1524 N N . THR A 1 199 ? -14.510 6.338 17.115 1.00 84.44 199 THR A N 1
ATOM 1525 C CA . THR A 1 199 ? -15.364 6.333 15.918 1.00 84.44 199 THR A CA 1
ATOM 1526 C C . THR A 1 199 ? -14.602 5.818 14.699 1.00 84.44 199 THR A C 1
ATOM 1528 O O . THR A 1 199 ? -15.151 5.059 13.903 1.00 84.44 199 THR A O 1
ATOM 1531 N N . GLU A 1 200 ? -13.333 6.192 14.578 1.00 84.94 200 GLU A N 1
ATOM 1532 C CA . GLU A 1 200 ? -12.443 5.833 13.479 1.00 84.94 200 GLU A CA 1
ATOM 1533 C C . GLU A 1 200 ? -12.166 4.321 13.455 1.00 84.94 200 GLU A C 1
ATOM 1535 O O . GLU A 1 200 ? -12.319 3.678 12.414 1.00 84.94 200 GLU A O 1
ATOM 1540 N N . ILE A 1 201 ? -11.851 3.723 14.612 1.00 87.62 201 ILE A N 1
ATOM 1541 C CA . ILE A 1 201 ? -11.648 2.271 14.724 1.00 87.62 201 ILE A CA 1
ATOM 1542 C C . ILE A 1 201 ? -12.953 1.528 14.440 1.00 87.62 201 ILE A C 1
ATOM 1544 O O . ILE A 1 201 ? -12.961 0.544 13.700 1.00 87.62 201 ILE A O 1
ATOM 1548 N N . ARG A 1 202 ? -14.079 2.021 14.967 1.00 88.81 202 ARG A N 1
ATOM 1549 C CA . ARG A 1 202 ? -15.398 1.430 14.713 1.00 88.81 202 ARG A CA 1
ATOM 1550 C C . ARG A 1 202 ? -15.717 1.392 13.220 1.00 88.81 202 ARG A C 1
ATOM 1552 O O . ARG A 1 202 ? -16.168 0.366 12.720 1.00 88.81 202 ARG A O 1
ATOM 1559 N N . GLN A 1 203 ? -15.471 2.486 12.504 1.00 89.62 203 GLN A N 1
ATOM 1560 C CA . GLN A 1 203 ? -15.676 2.548 11.057 1.00 89.62 203 GLN A CA 1
ATOM 1561 C C . GLN A 1 203 ? -14.760 1.575 10.309 1.00 89.62 203 GLN A C 1
ATOM 1563 O O . GLN A 1 203 ? -15.235 0.884 9.408 1.00 89.62 203 GLN A O 1
ATOM 1568 N N . ALA A 1 204 ? -13.493 1.459 10.714 1.00 90.44 204 ALA A N 1
ATOM 1569 C CA . ALA A 1 204 ? -12.557 0.507 10.117 1.00 90.44 204 ALA A CA 1
ATOM 1570 C C . ALA A 1 204 ? -12.994 -0.954 10.324 1.00 90.44 204 ALA A C 1
ATOM 1572 O O . ALA A 1 204 ? -12.977 -1.739 9.378 1.00 90.44 204 ALA A O 1
ATOM 1573 N N . LEU A 1 205 ? -13.454 -1.313 11.527 1.00 91.81 205 LEU A N 1
ATOM 1574 C CA . LEU A 1 205 ? -13.972 -2.655 11.815 1.00 91.81 205 LEU A CA 1
ATOM 1575 C C . LEU A 1 205 ? -15.283 -2.933 11.063 1.00 91.81 205 LEU A C 1
ATOM 1577 O O . LEU A 1 205 ? -15.457 -4.025 10.531 1.00 91.81 205 LEU A O 1
ATOM 1581 N N . ILE A 1 206 ? -16.189 -1.955 10.945 1.00 92.44 206 ILE A N 1
ATOM 1582 C CA . ILE A 1 206 ? -17.409 -2.092 10.125 1.00 92.44 206 ILE A CA 1
ATOM 1583 C C . ILE A 1 206 ? -17.047 -2.310 8.653 1.00 92.44 206 ILE A C 1
ATOM 1585 O O . ILE A 1 206 ? -17.630 -3.174 7.999 1.00 92.44 206 ILE A O 1
ATOM 1589 N N . TYR A 1 207 ? -16.082 -1.551 8.131 1.00 92.12 207 TYR A N 1
ATOM 1590 C CA . TYR A 1 207 ? -15.598 -1.723 6.766 1.00 92.12 207 TYR A CA 1
ATOM 1591 C C . TYR A 1 207 ? -15.042 -3.135 6.554 1.00 92.12 207 TYR A C 1
ATOM 1593 O O . TYR A 1 207 ? -15.484 -3.830 5.641 1.00 92.12 207 TYR A O 1
ATOM 1601 N N . ALA A 1 208 ? -14.160 -3.595 7.443 1.00 92.81 208 ALA A N 1
ATOM 1602 C CA . ALA A 1 208 ? -13.588 -4.937 7.385 1.00 92.81 208 ALA A CA 1
ATOM 1603 C C . ALA A 1 208 ? -14.665 -6.033 7.478 1.00 92.81 208 ALA A C 1
ATOM 1605 O O . ALA A 1 208 ? -14.632 -7.011 6.735 1.00 92.81 208 ALA A O 1
ATOM 1606 N N . LEU A 1 209 ? -15.678 -5.852 8.328 1.00 93.62 209 LEU A N 1
ATOM 1607 C CA . LEU A 1 209 ? -16.799 -6.784 8.443 1.00 93.62 209 LEU A CA 1
ATOM 1608 C C . LEU A 1 209 ? -17.602 -6.910 7.139 1.00 93.62 209 LEU A C 1
ATOM 1610 O O . LEU A 1 209 ? -18.023 -8.009 6.778 1.00 93.62 209 LEU A O 1
ATOM 1614 N N . LEU A 1 210 ? -17.847 -5.790 6.458 1.00 93.06 210 LEU A N 1
ATOM 1615 C CA . LEU A 1 210 ? -18.710 -5.745 5.276 1.00 93.06 210 LEU A CA 1
ATOM 1616 C C . LEU A 1 210 ? -17.976 -6.082 3.976 1.00 93.06 210 LEU A C 1
ATOM 1618 O O . LEU A 1 210 ? -18.604 -6.613 3.063 1.00 93.06 210 LEU A O 1
ATOM 1622 N N . GLN A 1 211 ? -16.691 -5.738 3.880 1.00 92.25 211 GLN A N 1
ATOM 1623 C CA . GLN A 1 211 ? -15.947 -5.735 2.619 1.00 92.25 211 GLN A CA 1
ATOM 1624 C C . GLN A 1 211 ? -14.781 -6.730 2.583 1.00 92.25 211 GLN A C 1
ATOM 1626 O O . GLN A 1 211 ? -14.329 -7.062 1.491 1.00 92.25 211 GLN A O 1
ATOM 1631 N N . ASP A 1 212 ? -14.275 -7.223 3.723 1.00 91.44 212 ASP A N 1
ATOM 1632 C CA . ASP A 1 212 ? -13.094 -8.094 3.699 1.00 91.44 212 ASP A CA 1
ATOM 1633 C C . ASP A 1 212 ? -13.439 -9.498 3.181 1.00 91.44 212 ASP A C 1
ATOM 1635 O O . ASP A 1 212 ? -14.335 -10.188 3.685 1.00 91.44 212 ASP A O 1
ATOM 1639 N N . GLU A 1 213 ? -12.688 -9.946 2.177 1.00 90.75 213 GLU A N 1
ATOM 1640 C CA . GLU A 1 213 ? -12.823 -11.270 1.571 1.00 90.75 213 GLU A CA 1
ATOM 1641 C C . GLU A 1 213 ? -12.465 -12.393 2.560 1.00 90.75 213 GLU A C 1
ATOM 1643 O O . GLU A 1 213 ? -13.083 -13.467 2.548 1.00 90.75 213 GLU A O 1
ATOM 1648 N N . ASN A 1 214 ? -11.522 -12.145 3.475 1.00 91.50 214 ASN A N 1
ATOM 1649 C CA . ASN A 1 214 ? -11.036 -13.134 4.425 1.00 91.50 214 ASN A CA 1
ATOM 1650 C C . ASN A 1 214 ? -12.015 -13.294 5.612 1.00 91.50 214 ASN A C 1
ATOM 1652 O O . ASN A 1 214 ? -12.209 -12.360 6.396 1.00 91.50 214 ASN A O 1
ATOM 1656 N N . PRO A 1 215 ? -12.601 -14.491 5.819 1.00 90.44 215 PRO A N 1
ATOM 1657 C CA . PRO A 1 215 ? -13.541 -14.732 6.914 1.00 90.44 215 PRO A CA 1
ATOM 1658 C C . PRO A 1 215 ? -12.938 -14.520 8.305 1.00 90.44 215 PRO A C 1
ATOM 1660 O O . PRO A 1 215 ? -13.665 -14.109 9.205 1.00 90.44 215 PRO A O 1
ATOM 1663 N N . GLY A 1 216 ? -11.638 -14.770 8.492 1.00 91.88 216 GLY A N 1
ATOM 1664 C CA . GLY A 1 216 ? -10.972 -14.543 9.775 1.00 91.88 216 GLY A CA 1
ATOM 1665 C C . GLY A 1 216 ? -10.993 -13.069 10.171 1.00 91.88 216 GLY A C 1
ATOM 1666 O O . GLY A 1 216 ? -11.287 -12.746 11.317 1.00 91.88 216 GLY A O 1
ATOM 1667 N N . VAL A 1 217 ? -10.766 -12.171 9.206 1.00 93.81 217 VAL A N 1
ATOM 1668 C CA . VAL A 1 217 ? -10.800 -10.722 9.448 1.00 93.81 217 VAL A CA 1
ATOM 1669 C C . VAL A 1 217 ? -12.209 -10.284 9.844 1.00 93.81 217 VAL A C 1
ATOM 1671 O O . VAL A 1 217 ? -12.378 -9.534 10.803 1.00 93.81 217 VAL A O 1
ATOM 1674 N N . ARG A 1 218 ? -13.237 -10.811 9.164 1.00 94.44 218 ARG A N 1
ATOM 1675 C CA . ARG A 1 218 ? -14.638 -10.531 9.513 1.00 94.44 218 ARG A CA 1
ATOM 1676 C C . ARG A 1 218 ? -14.986 -10.994 10.928 1.00 94.44 218 ARG A C 1
ATOM 1678 O O . ARG A 1 218 ? -15.720 -10.296 11.617 1.00 94.44 218 ARG A O 1
ATOM 1685 N N . ILE A 1 219 ? -14.468 -12.143 11.368 1.00 93.44 219 ILE A N 1
ATOM 1686 C CA . ILE A 1 219 ? -14.688 -12.647 12.732 1.00 93.44 219 ILE A CA 1
ATOM 1687 C C . ILE A 1 219 ? -14.080 -11.691 13.762 1.00 93.44 219 ILE A C 1
ATOM 1689 O O . ILE A 1 219 ? -14.799 -11.258 14.659 1.00 93.44 219 ILE A O 1
ATOM 1693 N N . GLU A 1 220 ? -12.814 -11.298 13.602 1.00 92.44 220 GLU A N 1
ATOM 1694 C CA . GLU A 1 220 ? -12.166 -10.334 14.509 1.00 92.44 220 GLU A CA 1
ATOM 1695 C C . GLU A 1 220 ? -12.908 -8.989 14.535 1.00 92.44 220 GLU A C 1
ATOM 1697 O O . GLU A 1 220 ? -13.114 -8.403 15.600 1.00 92.44 220 GLU A O 1
ATOM 1702 N N . ALA A 1 221 ? -13.402 -8.535 13.379 1.00 92.94 221 ALA A N 1
ATOM 1703 C CA . ALA A 1 221 ? -14.220 -7.332 13.286 1.00 92.94 221 ALA A CA 1
ATOM 1704 C C . ALA A 1 221 ? -15.541 -7.446 14.065 1.00 92.94 221 ALA A C 1
ATOM 1706 O O . ALA A 1 221 ? -15.899 -6.521 14.797 1.00 92.94 221 ALA A O 1
ATOM 1707 N N . VAL A 1 222 ? -16.255 -8.576 13.962 1.00 93.12 222 VAL A N 1
ATOM 1708 C CA . VAL A 1 222 ? -17.457 -8.824 14.780 1.00 93.12 222 VAL A CA 1
ATOM 1709 C C . VAL A 1 222 ? -17.113 -8.816 16.261 1.00 93.12 222 VAL A C 1
ATOM 1711 O O . VAL A 1 222 ? -17.856 -8.232 17.046 1.00 93.12 222 VAL A O 1
ATOM 1714 N N . GLU A 1 223 ? -16.020 -9.460 16.661 1.00 90.06 223 GLU A N 1
ATOM 1715 C CA . GLU A 1 223 ? -15.645 -9.532 18.071 1.00 90.06 223 GLU A CA 1
ATOM 1716 C C . GLU A 1 223 ? -15.338 -8.153 18.660 1.00 90.06 223 GLU A C 1
ATOM 1718 O O . GLU A 1 223 ? -15.853 -7.846 19.734 1.00 90.06 223 GLU A O 1
ATOM 1723 N N . GLY A 1 224 ? -14.616 -7.295 17.931 1.00 88.56 224 GLY A N 1
ATOM 1724 C CA . GLY A 1 224 ? -14.380 -5.901 18.334 1.00 88.56 224 GLY A CA 1
ATOM 1725 C C . GLY A 1 224 ? -15.646 -5.063 18.420 1.00 88.56 224 GLY A C 1
ATOM 1726 O O . GLY A 1 224 ? -15.825 -4.298 19.364 1.00 88.56 224 GLY A O 1
ATOM 1727 N N . LEU A 1 225 ? -16.571 -5.233 17.477 1.00 89.31 225 LEU A N 1
ATOM 1728 C CA . LEU A 1 225 ? -17.833 -4.491 17.493 1.00 89.31 225 LEU A CA 1
ATOM 1729 C C . LEU A 1 225 ? -18.812 -5.005 18.561 1.00 89.31 225 LEU A C 1
ATOM 1731 O O . LEU A 1 225 ? -19.618 -4.232 19.078 1.00 89.31 225 LEU A O 1
ATOM 1735 N N . ARG A 1 226 ? -18.750 -6.293 18.920 1.00 85.94 226 ARG A N 1
ATOM 1736 C CA . ARG A 1 226 ? -19.630 -6.905 19.928 1.00 85.94 226 ARG A CA 1
ATOM 1737 C C . ARG A 1 226 ? -19.391 -6.336 21.323 1.00 85.94 226 ARG A C 1
ATOM 1739 O O . ARG A 1 226 ? -20.356 -6.167 22.063 1.00 85.94 226 ARG A O 1
ATOM 1746 N N . GLU A 1 227 ? -18.143 -6.031 21.671 1.00 72.12 227 GLU A N 1
ATOM 1747 C CA . GLU A 1 227 ? -17.804 -5.425 22.967 1.00 72.12 227 GLU A CA 1
ATOM 1748 C C . GLU A 1 227 ? -18.453 -4.042 23.150 1.00 72.12 227 GLU A C 1
ATOM 1750 O O . GLU A 1 227 ? -18.795 -3.678 24.269 1.00 72.12 227 GLU A O 1
ATOM 1755 N N . LEU A 1 228 ? -18.740 -3.325 22.057 1.00 67.94 228 LEU A N 1
ATOM 1756 C CA . LEU A 1 228 ? -19.468 -2.049 22.082 1.00 67.94 228 LEU A CA 1
ATOM 1757 C C . LEU A 1 228 ? -20.987 -2.227 22.133 1.00 67.94 228 LEU A C 1
ATOM 1759 O O . LEU A 1 228 ? -21.679 -1.448 22.777 1.00 67.94 228 LEU A O 1
ATOM 1763 N N . ALA A 1 229 ? -21.522 -3.240 21.444 1.00 60.16 229 ALA A N 1
ATOM 1764 C CA . ALA A 1 229 ? -22.962 -3.509 21.420 1.00 60.16 229 ALA A CA 1
ATOM 1765 C C . ALA A 1 229 ? -23.502 -3.959 22.792 1.00 60.16 229 ALA A C 1
ATOM 1767 O O . ALA A 1 229 ? -24.701 -3.867 23.042 1.00 60.16 229 ALA A O 1
ATOM 1768 N N . GLY A 1 230 ? -22.626 -4.436 23.682 1.00 56.62 230 GLY A N 1
ATOM 1769 C CA . GLY A 1 230 ? -22.959 -4.705 25.081 1.00 56.62 230 GLY A CA 1
ATOM 1770 C C . GLY A 1 230 ? -23.080 -3.453 25.961 1.00 56.62 230 GLY A C 1
ATOM 1771 O O . GLY A 1 230 ? -23.643 -3.561 27.047 1.00 56.62 230 GLY A O 1
ATOM 1772 N N . ASP A 1 231 ? -22.582 -2.299 25.502 1.00 50.88 231 ASP A N 1
ATOM 1773 C CA . ASP A 1 231 ? -22.556 -1.029 26.250 1.00 50.88 231 ASP A CA 1
ATOM 1774 C C . ASP A 1 231 ? -23.760 -0.120 25.915 1.00 50.88 231 ASP A C 1
ATOM 1776 O O . ASP A 1 231 ? -24.060 0.827 26.636 1.00 50.88 231 ASP A O 1
ATOM 1780 N N . ASP A 1 232 ? -24.520 -0.447 24.861 1.00 44.31 232 ASP A N 1
ATOM 1781 C CA . ASP A 1 232 ? -25.708 0.301 24.414 1.00 44.31 232 ASP A CA 1
ATOM 1782 C C . ASP A 1 232 ? -27.002 -0.179 25.115 1.00 44.31 232 ASP A C 1
ATOM 1784 O O . ASP A 1 232 ? -28.065 -0.302 24.505 1.00 44.31 232 ASP A O 1
ATOM 1788 N N . GLN A 1 233 ? -26.927 -0.473 26.423 1.00 36.88 233 GLN A N 1
ATOM 1789 C CA . GLN A 1 233 ? -28.128 -0.529 27.267 1.00 36.88 233 GLN A CA 1
ATOM 1790 C C . GLN A 1 233 ? -28.568 0.895 27.632 1.00 36.88 233 GLN A C 1
ATOM 1792 O O . GLN A 1 233 ? -28.372 1.355 28.760 1.00 36.88 233 GLN A O 1
ATOM 1797 N N . VAL A 1 234 ? -29.198 1.567 26.665 1.00 36.22 234 VAL A N 1
ATOM 1798 C CA . VAL A 1 234 ? -30.138 2.678 26.887 1.00 36.22 234 VAL A CA 1
ATOM 1799 C C . VAL A 1 234 ? -31.484 2.313 26.278 1.00 36.22 234 VAL A C 1
ATOM 1801 O O . VAL A 1 234 ? -31.510 1.900 25.099 1.00 36.22 234 VAL A O 1
#

Solvent-accessible surface area (backbone atoms only — not comparable to full-atom values): 13514 Å² total; per-residue (Å²): 132,57,72,66,60,55,50,51,51,45,50,32,58,77,70,64,71,51,55,75,71,55,45,55,54,50,54,58,49,40,76,74,31,69,68,56,46,50,52,45,56,50,52,54,51,52,58,72,68,48,78,74,64,87,64,80,81,74,56,68,67,62,55,51,51,51,51,51,52,50,52,54,50,47,51,67,63,63,63,60,72,77,52,66,65,61,59,49,48,60,58,49,65,74,55,56,90,79,48,56,74,70,54,48,54,52,50,52,52,50,49,52,53,52,50,46,55,61,73,68,35,99,57,87,80,83,67,80,80,62,76,78,55,35,63,38,80,76,49,71,39,86,91,79,33,39,34,36,36,39,35,42,43,104,56,81,43,80,45,78,48,42,57,87,37,68,69,52,41,52,51,49,29,51,48,58,71,48,77,49,58,72,73,36,39,33,54,49,33,52,56,46,29,82,56,38,83,43,72,64,39,39,51,29,31,52,47,31,46,76,68,49,87,50,66,68,33,24,50,32,18,49,56,20,51,49,67,53,66,70,69,65,83,121

Secondary structure (DSSP, 8-state):
--HHHHHHHHHHHHTT-S-HHHHHHHHHHHHH-HHHHHHHHHHHHHHHHS---------HHHHHHHHHHHHHHHHHHH-----HHHHHHHHHHHHGGGS-HHHHHHHHHHHHHHHHHHHSSSS---------SEEEEEEEETTTTEEEEEEESSSEEEEEEETTSHHHHHHHHHHHHSS--HHHHHHHHHHHHTTTTSHHHHHHHHHHHHH-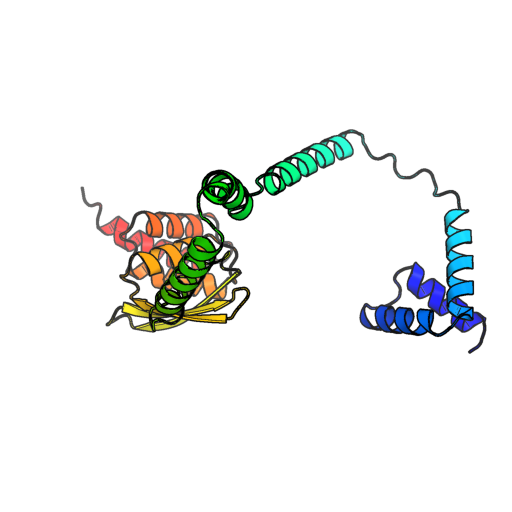S-HHHHHHHHHHHHHHHTT---

Sequence (234 aa):
MDEKELRERVLNFLYGGMSADEEEAFRAELEECADLARLLAEEERFHGALPLGSGAEVPEEMLQENRVLMRAALRRAGEVVPSVWARMAEVMGGWLPQIGYAGGVLAILLCGVLLGRTAFAPGVEREEIGRVVDLRVRSFDAASGRVWLELNAISRVELEGNLGDREVQELLATALQGDMEPGARLQVAGLLRYQATTTEIRQALIYALLQDENPGVRIEAVEGLRELAGDDQV